Protein AF-A0A7S1WU33-F1 (afdb_monomer_lite)

Secondary structure (DSSP, 8-state):
---PPP--PPPPHHHHHHHH-SSSS---HHHHHHHHHHHHHHHHHHHHHHHHHHHHHHHHHHHHHHHHHHHHH----GGGTTS-THHHHHHHHHHH-HHHHHHHHHHHHHHHHHHHHHHHHHHHHHHHHHHHSTTTTTS--SSPPS-S-----PPPPHHHHHHHHHHHHHHHHHHHHHHHHHHHTS--SGGGHHHHHHHHHHHHHHHHHHHHHHHHHHHHHHHIIIIIHHHHHHHHHHHHT----HHHHHHHHHHHHHHHHHHHHHHHHHHHHHHHHHHHHHHHHHHS---

Organism: Alexandrium catenella (NCBI:txid2925)

Foldseek 3Di:
DADQDFLPDADDLVLLDVQQDDDDDPRALQSSLLSVCVVRLLVSRLVRLLVVLVVLLVVQLVCLVVVLVVLLVCPPDPVNVVDDPVSNVVSVVLVVDVLNVVLLSVLLSVLSVVLSVVLSVVLSVVSVVCSVCLLVVLQADLDDPPPDDDDDDDPDDPVNVVVSVVVRVVVRCVVSVVLVVLSVVQDPDSVCSVVNSVSSSVSSRVSSVVSSVVSVVVSVVCSCVRCPVSSVVVSVVSVVPGDGDPVVVVVVVVVVVVVVVVVVVVVVVVVVVVVVVVVVVVVCVVVVPDD

Radius of gyration: 35.46 Å; chains: 1; bounding box: 79×58×120 Å

Sequence (291 aa):
FTRFAGLGHKFSPVDVIQARGSGLNDPSWPNTIKTLMLQSAPQRMREKTKYVGERLKWFFTEQKEATVEFMLGIKGSPEEHMFSRLISKQALVIRRNETMRACIFKAFDAACETHRAAFMQMWCDFMDSMFQSPLGLLKSCSTPSIGGTYEEEIAPTFESTKARIENERRCRNTLHHQLNQQIKEIPDDDVSANHSVKMVQAIIEQTFGVIRCVVADQMQLYSESFFLLPMLRRLEGAMASMELEEDDKRRYRTRKSVLVEEESKSAGLLEDLDHCIGVVERFKVTCGGGQ

Structure (mmCIF, N/CA/C/O backbone):
data_AF-A0A7S1WU33-F1
#
_entry.id   AF-A0A7S1WU33-F1
#
loop_
_atom_site.group_PDB
_atom_site.id
_atom_site.type_symbol
_atom_site.label_atom_id
_atom_site.label_alt_id
_atom_site.label_comp_id
_atom_site.label_asym_id
_atom_site.label_entity_id
_atom_site.label_seq_id
_atom_site.pdbx_PDB_ins_code
_atom_site.Cartn_x
_atom_site.Cartn_y
_atom_site.Cartn_z
_atom_site.occupancy
_atom_site.B_iso_or_equiv
_atom_site.auth_seq_id
_atom_site.auth_comp_id
_atom_site.auth_asym_id
_atom_site.auth_atom_id
_atom_site.pdbx_PDB_model_num
ATOM 1 N N . PHE A 1 1 ? 12.524 7.492 1.500 1.00 46.50 1 PHE A N 1
ATOM 2 C CA . PHE A 1 1 ? 12.252 6.068 1.798 1.00 46.50 1 PHE A CA 1
ATOM 3 C C . PHE A 1 1 ? 12.373 5.131 0.584 1.00 46.50 1 PHE A C 1
ATOM 5 O O . PHE A 1 1 ? 12.460 3.928 0.785 1.00 46.50 1 PHE A O 1
ATOM 12 N N . THR A 1 2 ? 12.486 5.625 -0.658 1.00 53.59 2 THR A N 1
ATOM 13 C CA . THR A 1 2 ? 12.522 4.772 -1.867 1.00 53.59 2 THR A CA 1
ATOM 14 C C . THR A 1 2 ? 13.569 5.239 -2.881 1.00 53.59 2 THR A C 1
ATOM 16 O O . THR A 1 2 ? 13.257 5.765 -3.942 1.00 53.59 2 THR A O 1
ATOM 19 N N . ARG A 1 3 ? 14.859 5.027 -2.590 1.00 62.31 3 ARG A N 1
ATOM 20 C CA . ARG A 1 3 ? 15.882 5.097 -3.647 1.00 62.31 3 ARG A CA 1
ATOM 21 C C . ARG A 1 3 ? 15.944 3.738 -4.337 1.00 62.31 3 ARG A C 1
ATOM 23 O O . ARG A 1 3 ? 16.457 2.763 -3.781 1.00 62.31 3 ARG A O 1
ATOM 30 N N . PHE A 1 4 ? 15.372 3.631 -5.531 1.00 70.44 4 PHE A N 1
ATOM 31 C CA . PHE A 1 4 ? 15.581 2.461 -6.383 1.00 70.44 4 PHE A CA 1
ATOM 32 C C . PHE A 1 4 ? 17.037 2.459 -6.862 1.00 70.44 4 PHE A C 1
ATOM 34 O O . PHE A 1 4 ? 17.563 3.500 -7.251 1.00 70.44 4 PHE A O 1
ATOM 41 N N . ALA A 1 5 ? 17.698 1.301 -6.774 1.00 75.00 5 ALA A N 1
ATOM 42 C CA . ALA A 1 5 ? 19.016 1.138 -7.381 1.00 75.00 5 ALA A CA 1
ATOM 43 C C . ALA A 1 5 ? 18.864 1.150 -8.912 1.00 75.00 5 ALA A C 1
ATOM 45 O O . ALA A 1 5 ? 17.742 1.040 -9.407 1.00 75.00 5 ALA A O 1
ATOM 46 N N . GLY A 1 6 ? 19.968 1.272 -9.653 1.00 74.19 6 GLY A N 1
ATOM 47 C CA . GLY A 1 6 ? 19.949 1.031 -11.098 1.00 74.19 6 GLY A CA 1
ATOM 48 C C . GLY A 1 6 ? 19.469 -0.389 -11.426 1.00 74.19 6 GLY A C 1
ATOM 49 O O . GLY A 1 6 ? 19.433 -1.252 -10.547 1.00 74.19 6 GLY A O 1
ATOM 50 N N . LEU A 1 7 ? 19.108 -0.631 -12.689 1.00 81.44 7 LEU A N 1
ATOM 51 C CA . LEU A 1 7 ? 18.587 -1.929 -13.135 1.00 81.44 7 LEU A CA 1
ATOM 52 C C . LEU A 1 7 ? 19.552 -3.076 -12.784 1.00 81.44 7 LEU A C 1
ATOM 54 O O . LEU A 1 7 ? 19.120 -4.154 -12.373 1.00 81.44 7 LEU A O 1
ATOM 58 N N . GLY A 1 8 ? 20.863 -2.824 -12.910 1.00 77.00 8 GLY A N 1
ATOM 59 C CA . GLY A 1 8 ? 21.948 -3.716 -12.478 1.00 77.00 8 GLY A CA 1
ATOM 60 C C . GLY A 1 8 ? 22.061 -5.024 -13.268 1.00 77.00 8 GLY A C 1
ATOM 61 O O . GLY A 1 8 ? 23.006 -5.781 -13.063 1.00 77.00 8 GLY A O 1
ATOM 62 N N . HIS A 1 9 ? 21.112 -5.291 -14.162 1.00 84.75 9 HIS A N 1
ATOM 63 C CA . HIS A 1 9 ? 21.128 -6.392 -15.108 1.00 84.75 9 HIS A CA 1
ATOM 64 C C . HIS A 1 9 ? 21.850 -5.949 -16.382 1.00 84.75 9 HIS A C 1
ATOM 66 O O . HIS A 1 9 ? 21.563 -4.872 -16.905 1.00 84.75 9 HIS A O 1
ATOM 72 N N . LYS A 1 10 ? 22.801 -6.763 -16.845 1.00 87.69 10 LYS A N 1
ATOM 73 C CA . LYS A 1 10 ? 23.538 -6.538 -18.090 1.00 87.69 10 LYS A CA 1
ATOM 74 C C . LYS A 1 10 ? 22.989 -7.483 -19.146 1.00 87.69 10 LYS A C 1
ATOM 76 O O . LYS A 1 10 ? 23.085 -8.693 -18.955 1.00 87.69 10 LYS A O 1
ATOM 81 N N . PHE A 1 11 ? 22.452 -6.933 -20.228 1.00 89.38 11 PHE A N 1
ATOM 82 C CA . PHE A 1 11 ? 21.982 -7.735 -21.354 1.00 89.38 11 PHE A CA 1
ATOM 83 C C . PHE A 1 11 ? 23.161 -8.278 -22.166 1.00 89.38 11 PHE A C 1
ATOM 85 O O . PHE A 1 11 ? 24.178 -7.605 -22.352 1.00 89.38 11 PHE A O 1
ATOM 92 N N . SER A 1 12 ? 23.020 -9.507 -22.647 1.00 90.50 12 SER A N 1
ATOM 93 C CA . SER A 1 12 ? 23.940 -10.144 -23.584 1.00 90.50 12 SER A CA 1
ATOM 94 C C . SER A 1 12 ? 23.510 -9.896 -25.040 1.00 90.50 12 SER A C 1
ATOM 96 O O . SER A 1 12 ? 22.355 -9.542 -25.296 1.00 90.50 12 SER A O 1
ATOM 98 N N . PRO A 1 13 ? 24.400 -10.119 -26.026 1.00 87.56 13 PRO A N 1
ATOM 99 C CA . PRO A 1 13 ? 24.023 -10.090 -27.441 1.00 87.56 13 PRO A CA 1
ATOM 100 C C . PRO A 1 13 ? 22.855 -11.017 -27.781 1.00 87.56 13 PRO A C 1
ATOM 102 O O . PRO A 1 13 ? 21.997 -10.649 -28.578 1.00 87.56 13 PRO A O 1
ATOM 105 N N . VAL A 1 14 ? 22.785 -12.183 -27.134 1.00 87.25 14 VAL A N 1
ATOM 106 C CA . VAL A 1 14 ? 21.707 -13.157 -27.344 1.00 87.25 14 VAL A CA 1
ATOM 107 C C . VAL A 1 14 ? 20.362 -12.578 -26.910 1.00 87.25 14 VAL A C 1
ATOM 109 O O . VAL A 1 14 ? 19.400 -12.681 -27.664 1.00 87.25 14 VAL A O 1
ATOM 112 N N . ASP A 1 15 ? 20.308 -11.902 -25.758 1.00 87.50 15 ASP A N 1
ATOM 113 C CA . ASP A 1 15 ? 19.072 -11.293 -25.246 1.00 87.50 15 ASP A CA 1
ATOM 114 C C . ASP A 1 15 ? 18.536 -10.231 -26.214 1.00 87.50 15 ASP A C 1
ATOM 116 O O . ASP A 1 15 ? 17.342 -10.190 -26.507 1.00 87.50 15 ASP A O 1
ATOM 120 N N . VAL A 1 16 ? 19.428 -9.391 -26.752 1.00 86.69 16 VAL A N 1
ATOM 121 C CA . VAL A 1 16 ? 19.067 -8.319 -27.692 1.00 86.69 16 VAL A CA 1
ATOM 122 C C . VAL A 1 16 ? 18.587 -8.883 -29.027 1.00 86.69 16 VAL A C 1
ATOM 124 O O . VAL A 1 16 ? 17.559 -8.436 -29.532 1.00 86.69 16 VAL A O 1
ATOM 127 N N . ILE A 1 17 ? 19.280 -9.883 -29.578 1.00 84.19 17 ILE A N 1
ATOM 128 C CA . ILE A 1 17 ? 18.885 -10.548 -30.830 1.00 84.19 17 ILE A CA 1
ATOM 129 C C . ILE A 1 17 ? 17.531 -11.248 -30.654 1.00 84.19 17 ILE A C 1
ATOM 131 O O . ILE A 1 17 ? 16.638 -11.107 -31.489 1.00 84.19 17 ILE A O 1
ATOM 135 N N . GLN A 1 18 ? 17.339 -11.953 -29.538 1.00 84.88 18 GLN A N 1
ATOM 136 C CA . GLN A 1 18 ? 16.096 -12.663 -29.250 1.00 84.88 18 GLN A CA 1
ATOM 137 C C . GLN A 1 18 ? 14.920 -11.699 -29.034 1.00 84.88 18 GLN A C 1
ATOM 139 O O . GLN A 1 18 ? 13.823 -11.957 -29.529 1.00 84.88 18 GLN A O 1
ATOM 144 N N . ALA A 1 19 ? 15.142 -10.572 -28.349 1.00 86.25 19 ALA A N 1
ATOM 145 C CA . ALA A 1 19 ? 14.128 -9.537 -28.141 1.00 86.25 19 ALA A CA 1
ATOM 146 C C . ALA A 1 19 ? 13.797 -8.740 -29.413 1.00 86.25 19 ALA A C 1
ATOM 148 O O . ALA A 1 19 ? 12.675 -8.251 -29.544 1.00 86.25 19 ALA A O 1
ATOM 149 N N . ARG A 1 20 ? 14.750 -8.613 -30.347 1.00 82.94 20 ARG A N 1
ATOM 150 C CA . ARG A 1 20 ? 14.540 -7.997 -31.668 1.00 82.94 20 ARG A CA 1
ATOM 151 C C . ARG A 1 20 ? 13.671 -8.880 -32.572 1.00 82.94 20 ARG A C 1
ATOM 153 O O . ARG A 1 20 ? 12.922 -8.351 -33.387 1.00 82.94 20 ARG A O 1
ATOM 160 N N . GLY A 1 21 ? 13.715 -10.198 -32.360 1.00 71.88 21 GLY A N 1
ATOM 161 C CA . GLY A 1 21 ? 12.963 -11.189 -33.124 1.00 71.88 21 GLY A CA 1
ATOM 162 C C . GLY A 1 21 ? 13.563 -11.446 -34.510 1.00 71.88 21 GLY A C 1
ATOM 163 O O . GLY A 1 21 ? 14.233 -10.598 -35.088 1.00 71.88 21 GLY A O 1
ATOM 164 N N . SER A 1 22 ? 13.323 -12.641 -35.052 1.00 57.47 22 SER A N 1
ATOM 165 C CA . SER A 1 22 ? 13.833 -13.100 -36.355 1.00 57.47 22 SER A CA 1
ATOM 166 C C . SER A 1 22 ? 12.741 -13.227 -37.436 1.00 57.47 22 SER A C 1
ATOM 168 O O . SER A 1 22 ? 12.905 -13.981 -38.391 1.00 57.47 22 SER A O 1
ATOM 170 N N . GLY A 1 23 ? 11.607 -12.521 -37.301 1.00 50.06 23 GLY A N 1
ATOM 171 C CA . GLY A 1 23 ? 10.423 -12.688 -38.164 1.00 50.06 23 GLY A CA 1
ATOM 172 C C . GLY A 1 23 ? 9.853 -11.397 -38.773 1.00 50.06 23 GLY A C 1
ATOM 173 O O . GLY A 1 23 ? 10.070 -10.321 -38.239 1.00 50.06 23 GLY A O 1
ATOM 174 N N . LEU A 1 24 ? 9.085 -11.581 -39.861 1.00 43.91 24 LEU A N 1
ATOM 175 C CA . LEU A 1 24 ? 8.409 -10.687 -40.842 1.00 43.91 24 LEU A CA 1
ATOM 176 C C . LEU A 1 24 ? 7.928 -9.257 -40.475 1.00 43.91 24 LEU A C 1
ATOM 178 O O . LEU A 1 24 ? 7.475 -8.558 -41.378 1.00 43.91 24 LEU A O 1
ATOM 182 N N . ASN A 1 25 ? 8.000 -8.803 -39.224 1.00 53.00 25 ASN A N 1
ATOM 183 C CA . ASN A 1 25 ? 7.729 -7.408 -38.865 1.00 53.00 25 ASN A CA 1
ATOM 184 C C . ASN A 1 25 ? 9.056 -6.656 -38.730 1.00 53.00 25 ASN A C 1
ATOM 186 O O . ASN A 1 25 ? 9.982 -7.180 -38.119 1.00 53.00 25 ASN A O 1
ATOM 190 N N . ASP A 1 26 ? 9.132 -5.435 -39.270 1.00 57.03 26 ASP A N 1
ATOM 191 C CA . ASP A 1 26 ? 10.349 -4.615 -39.233 1.00 57.03 26 ASP A CA 1
ATOM 192 C C . ASP A 1 26 ? 10.957 -4.580 -37.815 1.00 57.03 26 ASP A C 1
ATOM 194 O O . ASP A 1 26 ? 10.276 -4.164 -36.863 1.00 57.03 26 ASP A O 1
ATOM 198 N N . PRO A 1 27 ? 12.216 -5.022 -37.640 1.00 67.88 27 PRO A N 1
ATOM 199 C CA . PRO A 1 27 ? 12.862 -5.043 -36.339 1.00 67.88 27 PRO A CA 1
ATOM 200 C C . PRO A 1 27 ? 13.040 -3.608 -35.837 1.00 67.88 27 PRO A C 1
ATOM 202 O O . PRO A 1 27 ? 13.873 -2.847 -36.317 1.00 67.88 27 PRO A O 1
ATOM 205 N N . SER A 1 28 ? 12.232 -3.229 -34.849 1.00 85.25 28 SER A N 1
ATOM 206 C CA . SER A 1 28 ? 12.193 -1.870 -34.313 1.00 85.25 28 SER A CA 1
ATOM 207 C C . SER A 1 28 ? 12.927 -1.806 -32.977 1.00 85.25 28 SER A C 1
ATOM 209 O O . SER A 1 28 ? 12.466 -2.375 -31.985 1.00 85.25 28 SER A O 1
ATOM 211 N N . TRP A 1 29 ? 14.036 -1.062 -32.916 1.00 88.50 29 TRP A N 1
ATOM 212 C CA . TRP A 1 29 ? 14.770 -0.800 -31.670 1.00 88.50 29 TRP A CA 1
ATOM 213 C C . TRP A 1 29 ? 13.885 -0.347 -30.493 1.00 88.50 29 TRP A C 1
ATOM 215 O O . TRP A 1 29 ? 14.061 -0.882 -29.397 1.00 88.50 29 TRP A O 1
ATOM 225 N N . PRO A 1 30 ? 12.891 0.551 -30.675 1.00 88.31 30 PRO A N 1
ATOM 226 C CA . PRO A 1 30 ? 11.902 0.863 -29.642 1.00 88.31 30 PRO A CA 1
ATOM 227 C C . PRO A 1 30 ? 11.200 -0.361 -29.031 1.00 88.31 30 PRO A C 1
ATOM 229 O O . PRO A 1 30 ? 11.035 -0.430 -27.810 1.00 88.31 30 PRO A O 1
ATOM 232 N N . ASN A 1 31 ? 10.808 -1.339 -29.854 1.00 86.94 31 ASN A N 1
ATOM 233 C CA . ASN A 1 31 ? 10.142 -2.558 -29.391 1.00 86.94 31 ASN A CA 1
ATOM 234 C C . ASN A 1 31 ? 11.118 -3.495 -28.672 1.00 86.94 31 ASN A C 1
ATOM 236 O O . ASN A 1 31 ? 10.762 -4.059 -27.635 1.00 86.94 31 ASN A O 1
ATOM 240 N N . THR A 1 32 ? 12.354 -3.610 -29.165 1.00 89.31 32 THR A N 1
ATOM 241 C CA . THR A 1 32 ? 13.429 -4.367 -28.504 1.00 89.31 32 THR A CA 1
ATOM 242 C C . THR A 1 32 ? 13.703 -3.809 -27.106 1.00 89.31 32 THR A C 1
ATOM 244 O O . THR A 1 32 ? 13.677 -4.548 -26.123 1.00 89.31 32 THR A O 1
ATOM 247 N N . ILE A 1 33 ? 13.875 -2.487 -26.993 1.00 89.81 33 ILE A N 1
ATOM 248 C CA . ILE A 1 33 ? 14.096 -1.782 -25.721 1.00 89.81 33 ILE A CA 1
ATOM 249 C C . ILE A 1 33 ? 12.922 -2.015 -24.765 1.00 89.81 33 ILE A C 1
ATOM 251 O O . ILE A 1 33 ? 13.138 -2.397 -23.616 1.00 89.81 33 ILE A O 1
ATOM 255 N N . LYS A 1 34 ? 11.676 -1.845 -25.233 1.00 89.06 34 LYS A N 1
ATOM 256 C CA . LYS A 1 34 ? 10.475 -2.111 -24.424 1.00 89.06 34 LYS A CA 1
ATOM 257 C C . LYS A 1 34 ? 10.455 -3.552 -23.902 1.00 89.06 34 LYS A C 1
ATOM 259 O O . LYS A 1 34 ? 10.189 -3.767 -22.720 1.00 89.06 34 LYS A O 1
ATOM 264 N N . THR A 1 35 ? 10.741 -4.524 -24.764 1.00 89.88 35 THR A N 1
ATOM 265 C CA . THR A 1 35 ? 10.719 -5.955 -24.423 1.00 89.88 35 THR A CA 1
ATOM 266 C C . THR A 1 35 ? 11.756 -6.286 -23.353 1.00 89.88 35 THR A C 1
ATOM 268 O O . THR A 1 35 ? 11.412 -6.873 -22.328 1.00 89.88 35 THR A O 1
ATOM 271 N N . LEU A 1 36 ? 13.000 -5.836 -23.533 1.00 89.94 36 LEU A N 1
ATOM 272 C CA . LEU A 1 36 ? 14.086 -6.048 -22.569 1.00 89.94 36 LEU A CA 1
ATOM 273 C C . LEU A 1 36 ? 13.824 -5.351 -21.225 1.00 89.94 36 LEU A C 1
ATOM 275 O O . LEU A 1 36 ? 14.109 -5.907 -20.160 1.00 89.94 36 LEU A O 1
ATOM 279 N N . MET A 1 37 ? 13.226 -4.154 -21.245 1.00 89.06 37 MET A N 1
ATOM 280 C CA . MET A 1 37 ? 12.801 -3.474 -20.019 1.00 89.06 37 MET A CA 1
ATOM 281 C C . MET A 1 37 ? 11.741 -4.276 -19.263 1.00 89.06 37 MET A C 1
ATOM 283 O O . MET A 1 37 ? 11.880 -4.470 -18.056 1.00 89.06 37 MET A O 1
ATOM 287 N N . LEU A 1 38 ? 10.704 -4.765 -19.950 1.00 88.75 38 LEU A N 1
ATOM 288 C CA . LEU A 1 38 ? 9.606 -5.510 -19.325 1.00 88.75 38 LEU A CA 1
ATOM 289 C C . LEU A 1 38 ? 10.065 -6.808 -18.647 1.00 88.75 38 LEU A C 1
ATOM 291 O O . LEU A 1 38 ? 9.468 -7.208 -17.651 1.00 88.75 38 LEU A O 1
ATOM 295 N N . GLN A 1 39 ? 11.135 -7.435 -19.139 1.00 87.44 39 GLN A N 1
ATOM 296 C CA . GLN A 1 39 ? 11.665 -8.678 -18.570 1.00 87.44 39 GLN A CA 1
ATOM 297 C C . GLN A 1 39 ? 12.263 -8.508 -17.167 1.00 87.44 39 GLN A C 1
ATOM 299 O O . GLN A 1 39 ? 12.191 -9.431 -16.361 1.00 87.44 39 GLN A O 1
ATOM 304 N N . SER A 1 40 ? 12.867 -7.355 -16.859 1.00 82.81 40 SER A N 1
ATOM 305 C CA . SER A 1 40 ? 13.709 -7.207 -15.658 1.00 82.81 40 SER A CA 1
ATOM 306 C C . SER A 1 40 ? 13.373 -5.994 -14.787 1.00 82.81 40 SER A C 1
ATOM 308 O O . SER A 1 40 ? 13.513 -6.048 -13.561 1.00 82.81 40 SER A O 1
ATOM 310 N N . ALA A 1 41 ? 12.899 -4.898 -15.380 1.00 85.75 41 ALA A N 1
ATOM 311 C CA . ALA A 1 41 ? 12.708 -3.636 -14.674 1.00 85.75 41 ALA A CA 1
ATOM 312 C C . ALA A 1 41 ? 11.527 -3.629 -13.681 1.00 85.75 41 ALA A C 1
ATOM 314 O O . ALA A 1 41 ? 11.735 -3.185 -12.544 1.00 85.75 41 ALA A O 1
ATOM 315 N N . PRO A 1 42 ? 10.325 -4.152 -14.014 1.00 87.00 42 PRO A N 1
ATOM 316 C CA . PRO A 1 42 ? 9.197 -4.150 -13.081 1.00 87.00 42 PRO A CA 1
ATOM 317 C C . PRO A 1 42 ? 9.492 -4.944 -11.806 1.00 87.00 42 PRO A C 1
ATOM 319 O O . PRO A 1 42 ? 9.212 -4.480 -10.700 1.00 87.00 42 PRO A O 1
ATOM 322 N N . GLN A 1 43 ? 10.111 -6.123 -11.936 1.00 85.00 43 GLN A N 1
ATOM 323 C CA . GLN A 1 43 ? 10.400 -7.001 -10.800 1.00 85.00 43 GLN A CA 1
ATOM 324 C C . GLN A 1 43 ? 11.298 -6.318 -9.760 1.00 85.00 43 GLN A C 1
ATOM 326 O O . GLN A 1 43 ? 10.993 -6.342 -8.566 1.00 85.00 43 GLN A O 1
ATOM 331 N N . ARG A 1 44 ? 12.352 -5.628 -10.215 1.00 83.94 44 ARG A N 1
ATOM 332 C CA . ARG A 1 44 ? 13.273 -4.879 -9.343 1.00 83.94 44 ARG A CA 1
ATOM 333 C C . ARG A 1 44 ? 12.574 -3.814 -8.505 1.00 83.94 44 ARG A C 1
ATOM 335 O O . ARG A 1 44 ? 12.994 -3.531 -7.383 1.00 83.94 44 ARG A O 1
ATOM 342 N N . MET A 1 45 ? 11.530 -3.198 -9.049 1.00 84.31 45 MET A N 1
ATOM 343 C CA . MET A 1 45 ? 10.779 -2.162 -8.348 1.00 84.31 45 MET A CA 1
ATOM 344 C C . MET A 1 45 ? 9.719 -2.762 -7.421 1.00 84.31 45 MET A C 1
ATOM 346 O O . MET A 1 45 ? 9.603 -2.315 -6.279 1.00 84.31 45 MET A O 1
ATOM 350 N N . ARG A 1 46 ? 9.032 -3.828 -7.857 1.00 86.31 46 ARG A N 1
ATOM 351 C CA . ARG A 1 46 ? 8.022 -4.559 -7.071 1.00 86.31 46 ARG A CA 1
ATOM 352 C C . ARG A 1 46 ? 8.550 -5.035 -5.720 1.00 86.31 46 ARG A C 1
ATOM 354 O O . ARG A 1 46 ? 7.863 -4.875 -4.713 1.00 86.31 46 ARG A O 1
ATOM 361 N N . GLU A 1 47 ? 9.770 -5.568 -5.668 1.00 82.81 47 GLU A N 1
ATOM 362 C CA . GLU A 1 47 ? 10.384 -6.030 -4.412 1.00 82.81 47 GLU A CA 1
ATOM 363 C C . GLU A 1 47 ? 10.543 -4.895 -3.390 1.00 82.81 47 GLU A C 1
ATOM 365 O O . GLU A 1 47 ? 10.213 -5.056 -2.213 1.00 82.81 47 GLU A O 1
ATOM 370 N N . LYS A 1 48 ? 10.980 -3.712 -3.840 1.00 80.06 48 LYS A N 1
ATOM 371 C CA . LYS A 1 48 ? 11.106 -2.539 -2.964 1.00 80.06 48 LYS A CA 1
ATOM 372 C C . LYS A 1 48 ? 9.746 -1.992 -2.542 1.00 80.06 48 LYS A C 1
ATOM 374 O O . LYS A 1 48 ? 9.594 -1.598 -1.389 1.00 80.06 48 LYS A O 1
ATOM 379 N N . THR A 1 49 ? 8.754 -1.999 -3.429 1.00 79.56 49 THR A N 1
ATOM 380 C CA . THR A 1 49 ? 7.379 -1.630 -3.065 1.00 79.56 49 THR A CA 1
ATOM 381 C C . THR A 1 49 ? 6.820 -2.564 -2.005 1.00 79.56 49 THR A C 1
ATOM 383 O O . THR A 1 49 ? 6.214 -2.090 -1.048 1.00 79.56 49 THR A O 1
ATOM 386 N N . LYS A 1 50 ? 7.054 -3.878 -2.123 1.00 86.56 50 LYS A N 1
ATOM 387 C CA . LYS A 1 50 ? 6.590 -4.851 -1.129 1.00 86.56 50 LYS A CA 1
ATOM 388 C C . LYS A 1 50 ? 7.077 -4.473 0.265 1.00 86.56 50 LYS A C 1
ATOM 390 O O . LYS A 1 50 ? 6.282 -4.435 1.195 1.00 86.56 50 LYS A O 1
ATOM 395 N N . TYR A 1 51 ? 8.350 -4.101 0.387 1.00 85.75 51 TYR A N 1
ATOM 396 C CA . TYR A 1 51 ? 8.899 -3.599 1.644 1.00 85.75 51 TYR A CA 1
ATOM 397 C C . TYR A 1 51 ? 8.176 -2.341 2.154 1.00 85.75 51 TYR A C 1
ATOM 399 O O . TYR A 1 51 ? 7.873 -2.261 3.341 1.00 85.75 51 TYR A O 1
ATOM 407 N N . VAL A 1 52 ? 7.857 -1.376 1.284 1.00 82.94 52 VAL A N 1
ATOM 408 C CA . VAL A 1 52 ? 7.087 -0.177 1.669 1.00 82.94 52 VAL A CA 1
ATOM 409 C C . VAL A 1 52 ? 5.697 -0.553 2.184 1.00 82.94 52 VAL A C 1
ATOM 411 O O . VAL A 1 52 ? 5.310 -0.092 3.254 1.00 82.94 52 VAL A O 1
ATOM 414 N N . GLY A 1 53 ? 4.977 -1.427 1.475 1.00 86.50 53 GLY A N 1
ATOM 415 C CA . GLY A 1 53 ? 3.664 -1.914 1.902 1.00 86.50 53 GLY A CA 1
ATOM 416 C C . GLY A 1 53 ? 3.714 -2.608 3.267 1.00 86.50 53 GLY A C 1
ATOM 417 O O . GLY A 1 53 ? 2.916 -2.286 4.146 1.00 86.50 53 GLY A O 1
ATOM 418 N N . GLU A 1 54 ? 4.685 -3.502 3.482 1.00 89.88 54 GLU A N 1
ATOM 419 C CA . GLU A 1 54 ? 4.883 -4.156 4.785 1.00 89.88 54 GLU A CA 1
ATOM 420 C C . GLU A 1 54 ? 5.228 -3.152 5.891 1.00 89.88 54 GLU A C 1
ATOM 422 O O . GLU A 1 54 ? 4.715 -3.262 7.002 1.00 89.88 54 GLU A O 1
ATOM 427 N N . ARG A 1 55 ? 6.060 -2.142 5.606 1.00 87.50 55 ARG A N 1
ATOM 428 C CA . ARG A 1 55 ? 6.424 -1.112 6.591 1.00 87.50 55 ARG A CA 1
ATOM 429 C C . ARG A 1 55 ? 5.248 -0.222 6.966 1.00 87.50 55 ARG A C 1
ATOM 431 O O . ARG A 1 55 ? 5.136 0.127 8.136 1.00 87.50 55 ARG A O 1
ATOM 438 N N . LEU A 1 56 ? 4.385 0.123 6.011 1.00 84.88 56 LEU A N 1
ATOM 439 C CA . LEU A 1 56 ? 3.169 0.891 6.278 1.00 84.88 56 LEU A CA 1
ATOM 440 C C . LEU A 1 56 ? 2.196 0.084 7.136 1.00 84.88 56 LEU A C 1
ATOM 442 O O . LEU A 1 56 ? 1.750 0.584 8.164 1.00 84.88 56 LEU A O 1
ATOM 446 N N . LYS A 1 57 ? 1.941 -1.183 6.782 1.00 89.31 57 LYS A N 1
ATOM 447 C CA . LYS A 1 57 ? 1.155 -2.095 7.626 1.00 89.31 57 LYS A CA 1
ATOM 448 C C . LYS A 1 57 ? 1.727 -2.151 9.040 1.00 89.31 57 LYS A C 1
ATOM 450 O O . LYS A 1 57 ? 0.999 -1.881 9.987 1.00 89.31 57 LYS A O 1
ATOM 455 N N . TRP A 1 58 ? 3.018 -2.467 9.162 1.00 90.69 58 TRP A N 1
ATOM 456 C CA . TRP A 1 58 ? 3.693 -2.579 10.452 1.00 90.69 58 TRP A CA 1
ATOM 457 C C . TRP A 1 58 ? 3.546 -1.297 11.274 1.00 90.69 58 TRP A C 1
ATOM 459 O O . TRP A 1 58 ? 3.159 -1.356 12.435 1.00 90.69 58 TRP A O 1
ATOM 469 N N . PHE A 1 59 ? 3.774 -0.133 10.657 1.00 87.81 59 PHE A N 1
ATOM 470 C CA . PHE A 1 59 ? 3.618 1.156 11.324 1.00 87.81 59 PHE A CA 1
ATOM 471 C C . PHE A 1 59 ? 2.229 1.295 11.952 1.00 87.81 59 PHE A C 1
ATOM 473 O O . PHE A 1 59 ? 2.144 1.547 13.148 1.00 87.81 59 PHE A O 1
ATOM 480 N N . PHE A 1 60 ? 1.153 1.077 11.190 1.00 85.81 60 PHE A N 1
ATOM 481 C CA . PHE A 1 60 ? -0.207 1.203 11.719 1.00 85.81 60 PHE A CA 1
ATOM 482 C C . PHE A 1 60 ? -0.520 0.158 12.792 1.00 85.81 60 PHE A C 1
ATOM 484 O O . PHE A 1 60 ? -1.148 0.499 13.793 1.00 85.81 60 PHE A O 1
ATOM 491 N N . THR A 1 61 ? -0.063 -1.086 12.631 1.00 88.38 61 THR A N 1
ATOM 492 C CA . THR A 1 61 ? -0.300 -2.131 13.635 1.00 88.38 61 THR A CA 1
ATOM 493 C C . THR A 1 61 ? 0.404 -1.836 14.963 1.00 88.38 61 THR A C 1
ATOM 495 O O . THR A 1 61 ? -0.157 -2.117 16.018 1.00 88.38 61 THR A O 1
ATOM 498 N N . GLU A 1 62 ? 1.577 -1.202 14.950 1.00 91.06 62 GLU A N 1
ATOM 499 C CA . GLU A 1 62 ? 2.275 -0.808 16.184 1.00 91.06 62 GLU A CA 1
ATOM 500 C C . GLU A 1 62 ? 1.611 0.382 16.898 1.00 91.06 62 GLU A C 1
ATOM 502 O O . GLU A 1 62 ? 1.746 0.533 18.111 1.00 91.06 62 GLU A O 1
ATOM 507 N N . GLN A 1 63 ? 0.847 1.223 16.189 1.00 88.12 63 GLN A N 1
ATOM 508 C CA . GLN A 1 63 ? 0.208 2.396 16.804 1.00 88.12 63 GLN A CA 1
ATOM 509 C C . GLN A 1 63 ? -1.004 2.059 17.685 1.00 88.12 63 GLN A C 1
ATOM 511 O O . GLN A 1 63 ? -1.473 2.935 18.411 1.00 88.12 63 GLN A O 1
ATOM 516 N N . LYS A 1 64 ? -1.536 0.829 17.652 1.00 90.06 64 LYS A N 1
ATOM 517 C CA . LYS A 1 64 ? -2.775 0.461 18.368 1.00 90.06 64 LYS A CA 1
ATOM 518 C C . LYS A 1 64 ? -2.689 0.739 19.871 1.00 90.06 64 LYS A C 1
ATOM 520 O O . LYS A 1 64 ? -3.564 1.395 20.429 1.00 90.06 64 LYS A O 1
ATOM 525 N N . GLU A 1 65 ? -1.611 0.287 20.506 1.00 91.44 65 GLU A N 1
ATOM 526 C CA . GLU A 1 65 ? -1.387 0.466 21.947 1.00 91.44 65 GLU A CA 1
ATOM 527 C C . GLU A 1 65 ? -1.146 1.928 22.306 1.00 91.44 65 GLU A C 1
ATOM 529 O O . GLU A 1 65 ? -1.790 2.469 23.203 1.00 91.44 65 GLU A O 1
ATOM 534 N N . ALA A 1 66 ? -0.270 2.593 21.549 1.00 90.94 66 ALA A N 1
ATOM 535 C CA . ALA A 1 66 ? 0.010 4.012 21.729 1.00 90.94 66 ALA A CA 1
ATOM 536 C C . ALA A 1 66 ? -1.264 4.861 21.594 1.00 90.94 66 ALA A C 1
ATOM 538 O O . ALA A 1 66 ? -1.445 5.826 22.331 1.00 90.94 66 ALA A O 1
ATOM 539 N N . THR A 1 67 ? -2.178 4.469 20.702 1.00 89.38 67 THR A N 1
ATOM 540 C CA . THR A 1 67 ? -3.476 5.127 20.521 1.00 89.38 67 THR A CA 1
ATOM 541 C C . THR A 1 67 ? -4.368 4.946 21.744 1.00 89.38 67 THR A C 1
ATOM 543 O O . THR A 1 67 ? -4.957 5.918 22.208 1.00 89.38 67 THR A O 1
ATOM 546 N N . VAL A 1 68 ? -4.450 3.738 22.311 1.00 91.25 68 VAL A N 1
ATOM 547 C CA . VAL A 1 68 ? -5.231 3.493 23.537 1.00 91.25 68 VAL A CA 1
ATOM 548 C C . VAL A 1 68 ? -4.664 4.293 24.714 1.00 91.25 68 VAL A C 1
ATOM 550 O O . VAL A 1 68 ? -5.429 4.929 25.437 1.00 91.25 68 VAL A O 1
ATOM 553 N N . GLU A 1 69 ? -3.341 4.329 24.879 1.00 91.81 69 GLU A N 1
ATOM 554 C CA . GLU A 1 69 ? -2.680 5.135 25.916 1.00 91.81 69 GLU A CA 1
ATOM 555 C C . GLU A 1 69 ? -2.895 6.638 25.711 1.00 91.81 69 GLU A C 1
ATOM 557 O O . GLU A 1 69 ? -3.230 7.354 26.657 1.00 91.81 69 GLU A O 1
ATOM 562 N N . PHE A 1 70 ? -2.807 7.118 24.470 1.00 90.38 70 PHE A N 1
ATOM 563 C CA . PHE A 1 70 ? -3.164 8.491 24.126 1.00 90.38 70 PHE A CA 1
ATOM 564 C C . PHE A 1 70 ? -4.613 8.805 24.523 1.00 90.38 70 PHE A C 1
ATOM 566 O O . PHE A 1 70 ? -4.851 9.786 25.224 1.00 90.38 70 PHE A O 1
ATOM 573 N N . MET A 1 71 ? -5.574 7.950 24.153 1.00 90.38 71 MET A N 1
ATOM 574 C CA . MET A 1 71 ? -6.991 8.126 24.494 1.00 90.38 71 MET A CA 1
ATOM 575 C C . MET A 1 71 ? -7.226 8.169 26.012 1.00 90.38 71 MET A C 1
ATOM 577 O O . MET A 1 71 ? -8.074 8.929 26.482 1.00 90.38 71 MET A O 1
ATOM 581 N N . LEU A 1 72 ? -6.482 7.373 26.787 1.00 90.19 72 LEU A N 1
ATOM 582 C CA . LEU A 1 72 ? -6.513 7.385 28.255 1.00 90.19 72 LEU A CA 1
ATOM 583 C C . LEU A 1 72 ? -5.911 8.666 28.846 1.00 90.19 72 LEU A C 1
ATOM 585 O O . LEU A 1 72 ? -6.337 9.103 29.916 1.00 90.19 72 LEU A O 1
ATOM 589 N N . GLY A 1 73 ? -4.930 9.252 28.159 1.00 87.31 73 GLY A N 1
ATOM 590 C CA . GLY A 1 73 ? -4.236 10.473 28.554 1.00 87.31 73 GLY A CA 1
ATOM 591 C C . GLY A 1 73 ? -5.045 11.759 28.378 1.00 87.31 73 GLY A C 1
ATOM 592 O O . GLY A 1 73 ? -4.671 12.762 28.982 1.00 87.31 73 GLY A O 1
ATOM 593 N N . ILE A 1 74 ? -6.151 11.729 27.621 1.00 87.31 74 ILE A N 1
ATOM 594 C CA . ILE A 1 74 ? -7.010 12.896 27.364 1.00 87.31 74 ILE A CA 1
ATOM 595 C C . ILE A 1 74 ? -7.669 13.355 28.672 1.00 87.31 74 ILE A C 1
ATOM 597 O O . ILE A 1 74 ? -8.580 12.706 29.201 1.00 87.31 74 ILE A O 1
ATOM 601 N N . LYS A 1 75 ? -7.225 14.508 29.182 1.00 81.62 75 LYS A N 1
ATOM 602 C CA . LYS A 1 75 ? -7.687 15.122 30.442 1.00 81.62 75 LYS A CA 1
ATOM 603 C C . LYS A 1 75 ? -8.689 16.255 30.211 1.00 81.62 75 LYS A C 1
ATOM 605 O O . LYS A 1 75 ? -9.315 16.720 31.164 1.00 81.62 75 LYS A O 1
ATOM 610 N N . GLY A 1 76 ? -8.881 16.667 28.959 1.00 72.75 76 GLY A N 1
ATOM 611 C CA . GLY A 1 76 ? -9.736 17.781 28.568 1.00 72.75 76 GLY A CA 1
ATOM 612 C C . GLY A 1 76 ? -9.053 19.135 28.746 1.00 72.75 76 GLY A C 1
ATOM 613 O O . GLY A 1 76 ? -9.714 20.085 29.170 1.00 72.75 76 GLY A O 1
ATOM 614 N N . SER A 1 77 ? -7.746 19.211 28.475 1.00 78.19 77 SER A N 1
ATOM 615 C CA . SER A 1 77 ? -7.002 20.475 28.456 1.00 78.19 77 SER A CA 1
ATOM 616 C C . SER A 1 77 ? -7.465 21.384 27.296 1.00 78.19 77 SER A C 1
ATOM 618 O O . SER A 1 77 ? -8.106 20.905 26.356 1.00 78.19 77 SER A O 1
ATOM 620 N N . PRO A 1 78 ? -7.145 22.694 27.311 1.00 70.81 78 PRO A N 1
ATOM 621 C CA . PRO A 1 78 ? -7.458 23.597 26.198 1.00 70.81 78 PRO A CA 1
ATOM 622 C C . PRO A 1 78 ? -6.860 23.151 24.854 1.00 70.81 78 PRO A C 1
ATOM 624 O O . PRO A 1 78 ? -7.438 23.412 23.804 1.00 70.81 78 PRO A O 1
ATOM 627 N N . GLU A 1 79 ? -5.735 22.437 24.872 1.00 73.81 79 GLU A N 1
ATOM 628 C CA . GLU A 1 79 ? -5.075 21.885 23.678 1.00 73.81 79 GLU A CA 1
ATOM 629 C C . GLU A 1 79 ? -5.788 20.627 23.147 1.00 73.81 79 GLU A C 1
ATOM 631 O O . GLU A 1 79 ? -5.680 20.291 21.972 1.00 73.81 79 GLU A O 1
ATOM 636 N N . GLU A 1 80 ? -6.591 19.967 23.986 1.00 77.44 80 GLU A N 1
ATOM 637 C CA . GLU A 1 80 ? -7.324 18.731 23.684 1.00 77.44 80 GLU A CA 1
ATOM 638 C C . GLU A 1 80 ? -8.800 18.980 23.321 1.00 77.44 80 GLU A C 1
ATOM 640 O O . GLU A 1 80 ? -9.580 18.033 23.210 1.00 77.44 80 GLU A O 1
ATOM 645 N N . HIS A 1 81 ? -9.210 20.238 23.124 1.00 75.19 81 HIS A N 1
ATOM 646 C CA . HIS A 1 81 ? -10.612 20.624 22.900 1.00 75.19 81 HIS A CA 1
ATOM 647 C C . HIS A 1 81 ? -11.273 19.954 21.680 1.00 75.19 81 HIS A C 1
ATOM 649 O O . HIS A 1 81 ? -12.499 19.891 21.608 1.00 75.19 81 HIS A O 1
ATOM 655 N N . MET A 1 82 ? -10.480 19.436 20.737 1.00 78.56 82 MET A N 1
ATOM 656 C CA . MET A 1 82 ? -10.974 18.701 19.567 1.00 78.56 82 MET A CA 1
ATOM 657 C C . MET A 1 82 ? -11.399 17.257 19.874 1.00 78.56 82 MET A C 1
ATOM 659 O O . MET A 1 82 ? -12.014 16.607 19.029 1.00 78.56 82 MET A O 1
ATOM 6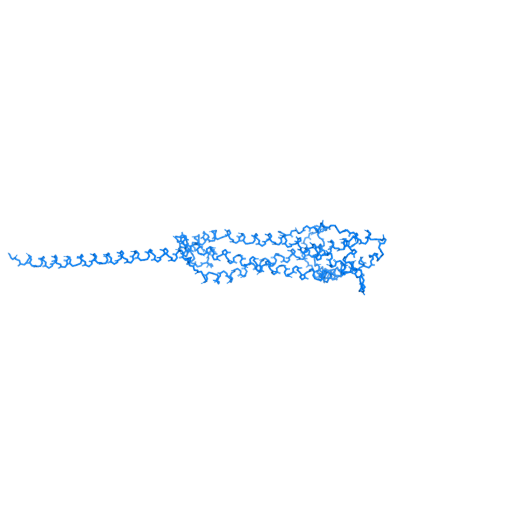63 N N . PHE A 1 83 ? -11.097 16.738 21.067 1.00 81.19 83 PHE A N 1
ATOM 664 C CA . PHE A 1 83 ? -11.390 15.360 21.444 1.00 81.19 83 PHE A CA 1
ATOM 665 C C . PHE A 1 83 ? -12.504 15.285 22.490 1.00 81.19 83 PHE A C 1
ATOM 667 O O . PHE A 1 83 ? -12.482 15.943 23.530 1.00 81.19 83 PHE A O 1
ATOM 674 N N . SER A 1 84 ? -13.501 14.435 22.232 1.00 83.81 84 SER A N 1
ATOM 675 C CA . SER A 1 84 ? -14.599 14.212 23.173 1.00 83.81 84 SER A CA 1
ATOM 676 C C . SER A 1 84 ? -14.103 13.557 24.462 1.00 83.81 84 SER A C 1
ATOM 678 O O . SER A 1 84 ? -13.393 12.553 24.432 1.00 83.81 84 SER A O 1
ATOM 680 N N . ARG A 1 85 ? -14.592 14.031 25.616 1.00 77.12 85 ARG A N 1
ATOM 681 C CA . ARG A 1 85 ? -14.358 13.397 26.930 1.00 77.12 85 ARG A CA 1
ATOM 682 C C . ARG A 1 85 ? -14.878 11.954 27.019 1.00 77.12 85 ARG A C 1
ATOM 684 O O . ARG A 1 85 ? -14.553 11.242 27.965 1.00 77.12 85 ARG A O 1
ATOM 691 N N . LEU A 1 86 ? -15.711 11.513 26.074 1.00 83.94 86 LEU A N 1
ATOM 692 C CA . LEU A 1 86 ? -16.163 10.121 25.991 1.00 83.94 86 LEU A CA 1
ATOM 693 C C . LEU A 1 86 ? -15.044 9.168 25.543 1.00 83.94 86 LEU A C 1
ATOM 695 O O . LEU A 1 86 ? -15.095 7.989 25.886 1.00 83.94 86 LEU A O 1
ATOM 699 N N . ILE A 1 87 ? -14.024 9.674 24.844 1.00 86.38 87 ILE A N 1
ATOM 700 C CA . ILE A 1 87 ? -12.914 8.879 24.304 1.00 86.38 87 ILE A CA 1
ATOM 701 C C . ILE A 1 87 ? -12.112 8.215 25.432 1.00 86.38 87 ILE A C 1
ATOM 703 O O . ILE A 1 87 ? -11.856 7.012 25.380 1.00 86.38 87 ILE A O 1
ATOM 707 N N . SER A 1 88 ? -11.799 8.948 26.503 1.00 86.94 88 SER A N 1
ATOM 708 C CA . SER A 1 88 ? -11.072 8.393 27.653 1.00 86.94 88 SER A CA 1
ATOM 709 C C . SER A 1 88 ? -11.894 7.354 28.423 1.00 86.94 88 SER A C 1
ATOM 711 O O . SER A 1 88 ? -11.359 6.339 28.876 1.00 86.94 88 SER A O 1
ATOM 713 N N . LYS A 1 89 ? -13.221 7.537 28.506 1.00 87.69 89 LYS A N 1
ATOM 714 C CA . LYS A 1 89 ? -14.132 6.523 29.065 1.00 87.69 89 LYS A CA 1
ATOM 715 C C . LYS A 1 89 ? -14.147 5.252 28.217 1.00 87.69 89 LYS A C 1
ATOM 717 O O . LYS A 1 89 ? -14.073 4.164 28.776 1.00 87.69 89 LYS A O 1
ATOM 722 N N . GLN A 1 90 ? -14.217 5.372 26.892 1.00 88.94 90 GLN A N 1
ATOM 723 C CA . GLN A 1 90 ? -14.173 4.222 25.983 1.00 88.94 90 GLN A CA 1
ATOM 724 C C . GLN A 1 90 ? -12.839 3.475 26.093 1.00 88.94 90 GLN A C 1
ATOM 726 O O . GLN A 1 90 ? -12.836 2.253 26.231 1.00 88.94 90 GLN A O 1
ATOM 731 N N . ALA A 1 91 ? -11.716 4.193 26.141 1.00 90.56 91 ALA A N 1
ATOM 732 C CA . ALA A 1 91 ? -10.398 3.588 26.309 1.00 90.56 91 ALA A CA 1
ATOM 733 C C . ALA A 1 91 ? -10.250 2.840 27.645 1.00 90.56 91 ALA A C 1
ATOM 735 O O . ALA A 1 91 ? -9.649 1.767 27.691 1.00 90.56 91 ALA A O 1
ATOM 736 N N . LEU A 1 92 ? -10.868 3.334 28.726 1.00 91.00 92 LEU A N 1
ATOM 737 C CA . LEU A 1 92 ? -10.946 2.602 29.996 1.00 91.00 92 LEU A CA 1
ATOM 738 C C . LEU A 1 92 ? -11.687 1.266 29.862 1.00 91.00 92 LEU A C 1
ATOM 740 O O . LEU A 1 92 ? -11.270 0.287 30.484 1.00 91.00 92 LEU A O 1
ATOM 744 N N . VAL A 1 93 ? -12.763 1.211 29.071 1.00 90.25 93 VAL A N 1
ATOM 745 C CA . VAL A 1 93 ? -13.485 -0.043 28.800 1.00 90.25 93 VAL A CA 1
ATOM 746 C C . VAL A 1 93 ? -12.611 -0.987 27.975 1.00 90.25 93 VAL A C 1
ATOM 748 O O . VAL A 1 93 ? -12.508 -2.158 28.332 1.00 90.25 93 VAL A O 1
ATOM 751 N N . ILE A 1 94 ? -11.930 -0.481 26.939 1.00 91.75 94 ILE A N 1
ATOM 752 C CA . ILE A 1 94 ? -10.989 -1.262 26.113 1.00 91.75 94 ILE A CA 1
ATOM 753 C C . ILE A 1 94 ? -9.894 -1.877 26.987 1.00 91.75 94 ILE A C 1
ATOM 755 O O . ILE A 1 94 ? -9.682 -3.082 26.939 1.00 91.75 94 ILE A O 1
ATOM 759 N N . ARG A 1 95 ? -9.257 -1.085 27.855 1.00 91.94 95 ARG A N 1
ATOM 760 C CA . ARG A 1 95 ? -8.176 -1.564 28.728 1.00 91.94 95 ARG A CA 1
ATOM 761 C C . ARG A 1 95 ? -8.634 -2.604 29.755 1.00 91.94 95 ARG A C 1
ATOM 763 O O . ARG A 1 95 ? -7.853 -3.461 30.147 1.00 91.94 95 ARG A O 1
ATOM 770 N N . ARG A 1 96 ? -9.875 -2.512 30.243 1.00 92.31 96 ARG A N 1
ATOM 771 C CA . ARG A 1 96 ? -10.413 -3.432 31.264 1.00 92.31 96 ARG A CA 1
ATOM 772 C C . ARG A 1 96 ? -10.971 -4.727 30.679 1.00 92.31 96 ARG A C 1
ATOM 774 O O . ARG A 1 96 ? -11.087 -5.706 31.410 1.00 92.31 96 ARG A O 1
ATOM 781 N N . ASN A 1 97 ? -11.357 -4.725 29.406 1.00 90.12 97 ASN A N 1
ATOM 782 C CA . ASN A 1 97 ? -11.980 -5.862 28.744 1.00 90.12 97 ASN A CA 1
ATOM 783 C C . ASN A 1 97 ? -11.055 -6.410 27.653 1.00 90.12 97 ASN A C 1
ATOM 785 O O . ASN A 1 97 ? -11.110 -5.981 26.500 1.00 90.12 97 ASN A O 1
ATOM 789 N N . GLU A 1 98 ? -10.235 -7.391 28.030 1.00 88.69 98 GLU A N 1
ATOM 790 C CA . GLU A 1 98 ? -9.236 -7.988 27.139 1.00 88.69 98 GLU A CA 1
ATOM 791 C C . GLU A 1 98 ? -9.866 -8.639 25.899 1.00 88.69 98 GLU A C 1
ATOM 793 O O . GLU A 1 98 ? -9.342 -8.500 24.800 1.00 88.69 98 GLU A O 1
ATOM 798 N N . THR A 1 99 ? -11.039 -9.268 26.029 1.00 87.12 99 THR A N 1
ATOM 799 C CA . THR A 1 99 ? -11.763 -9.845 24.884 1.00 87.12 99 THR A CA 1
ATOM 800 C C . THR A 1 99 ? -12.171 -8.764 23.882 1.00 87.12 99 THR A C 1
ATOM 802 O O . THR A 1 99 ? -11.982 -8.918 22.676 1.00 87.12 99 THR A O 1
ATOM 805 N N . MET A 1 100 ? -12.702 -7.639 24.370 1.00 87.19 100 MET A N 1
ATOM 806 C CA . MET A 1 100 ? -13.072 -6.517 23.507 1.00 87.19 100 MET A CA 1
ATOM 807 C C . MET A 1 100 ? -11.839 -5.905 22.839 1.00 87.19 100 MET A C 1
ATOM 809 O O . MET A 1 100 ? -11.862 -5.652 21.637 1.00 87.19 100 MET A O 1
ATOM 813 N N . ARG A 1 101 ? -10.749 -5.714 23.589 1.00 90.38 101 ARG A N 1
ATOM 814 C CA . ARG A 1 101 ? -9.474 -5.218 23.057 1.00 90.38 101 ARG A CA 1
ATOM 815 C C . ARG A 1 101 ? -8.921 -6.126 21.963 1.00 90.38 101 ARG A C 1
ATOM 817 O O . ARG A 1 101 ? -8.582 -5.631 20.891 1.00 90.38 101 ARG A O 1
ATOM 824 N N . ALA A 1 102 ? -8.897 -7.437 22.195 1.00 89.50 102 ALA A N 1
ATOM 825 C CA . ALA A 1 102 ? -8.455 -8.418 21.212 1.00 89.50 102 ALA A CA 1
ATOM 826 C C . ALA A 1 102 ? -9.306 -8.360 19.933 1.00 89.50 102 ALA A C 1
ATOM 828 O O . ALA A 1 102 ? -8.760 -8.344 18.831 1.00 89.50 102 ALA A O 1
ATOM 829 N N . CYS A 1 103 ? -10.632 -8.244 20.068 1.00 88.44 103 CYS A N 1
ATOM 830 C CA . CYS A 1 103 ? -11.545 -8.110 18.932 1.00 88.44 103 CYS A CA 1
ATOM 831 C C . CYS A 1 103 ? -11.270 -6.826 18.123 1.00 88.44 103 CYS A C 1
ATOM 833 O O . CYS A 1 103 ? -11.133 -6.886 16.900 1.00 88.44 103 CYS A O 1
ATOM 835 N N . ILE A 1 104 ? -11.106 -5.680 18.803 1.00 88.94 104 ILE A N 1
ATOM 836 C CA . ILE A 1 104 ? -10.764 -4.391 18.173 1.00 88.94 104 ILE A CA 1
ATOM 837 C C . ILE A 1 104 ? -9.444 -4.508 17.413 1.00 88.94 104 ILE A C 1
ATOM 839 O O . ILE A 1 104 ? -9.356 -4.132 16.245 1.00 88.94 104 ILE A O 1
ATOM 843 N N . PHE A 1 105 ? -8.410 -5.040 18.063 1.00 91.38 105 PHE A N 1
ATOM 844 C CA . PHE A 1 105 ? -7.071 -5.122 17.486 1.00 91.38 105 PHE A CA 1
ATOM 845 C C . PHE A 1 105 ? -7.023 -6.074 16.299 1.00 91.38 105 PHE A C 1
ATOM 847 O O . PHE A 1 105 ? -6.389 -5.755 15.297 1.00 91.38 105 PHE A O 1
ATOM 854 N N . LYS A 1 106 ? -7.738 -7.198 16.371 1.00 89.12 106 LYS A N 1
ATOM 855 C CA . LYS A 1 106 ? -7.852 -8.139 15.259 1.00 89.12 106 LYS A CA 1
ATOM 856 C C . LYS A 1 106 ? -8.545 -7.503 14.052 1.00 89.12 106 LYS A C 1
ATOM 858 O O . LYS A 1 106 ? -8.066 -7.654 12.930 1.00 89.12 106 LYS A O 1
ATOM 863 N N . ALA A 1 107 ? -9.643 -6.777 14.265 1.00 87.62 107 ALA A N 1
ATOM 864 C CA . ALA A 1 107 ? -10.331 -6.072 13.185 1.00 87.62 107 ALA A CA 1
ATOM 865 C C . ALA A 1 107 ? -9.457 -4.967 12.573 1.00 87.62 107 ALA A C 1
ATOM 867 O O . ALA A 1 107 ? -9.398 -4.830 11.350 1.00 87.62 107 ALA A O 1
ATOM 868 N N . PHE A 1 108 ? -8.719 -4.233 13.409 1.00 88.94 108 PHE A N 1
ATOM 869 C CA . PHE A 1 108 ? -7.749 -3.234 12.966 1.00 88.94 108 PHE A CA 1
ATOM 870 C C . PHE A 1 108 ? -6.644 -3.858 12.097 1.00 88.94 108 PHE A C 1
ATOM 872 O O . PHE A 1 108 ? -6.333 -3.345 11.020 1.00 88.94 108 PHE A O 1
ATOM 879 N N . ASP A 1 109 ? -6.081 -4.991 12.521 1.00 90.06 109 ASP A N 1
ATOM 880 C CA . ASP A 1 109 ? -5.026 -5.694 11.782 1.00 90.06 109 ASP A CA 1
ATOM 881 C C . ASP A 1 109 ? -5.532 -6.238 10.444 1.00 90.06 109 ASP A C 1
ATOM 883 O O . ASP A 1 109 ? -4.854 -6.109 9.422 1.00 90.06 109 ASP A O 1
ATOM 887 N N . ALA A 1 110 ? -6.749 -6.787 10.424 1.00 88.38 110 ALA A N 1
ATOM 888 C CA . ALA A 1 110 ? -7.397 -7.244 9.198 1.00 88.38 110 ALA A CA 1
ATOM 889 C C . ALA A 1 110 ? -7.638 -6.085 8.214 1.00 88.38 110 ALA A C 1
ATOM 891 O O . ALA A 1 110 ? -7.408 -6.228 7.006 1.00 88.38 110 ALA A O 1
ATOM 892 N N . ALA A 1 111 ? -8.042 -4.915 8.720 1.00 86.88 111 ALA A N 1
ATOM 893 C CA . ALA A 1 111 ? -8.175 -3.711 7.910 1.00 86.88 111 ALA A CA 1
ATOM 894 C C . ALA A 1 111 ? -6.818 -3.277 7.334 1.00 86.88 111 ALA A C 1
ATOM 896 O O . ALA A 1 111 ? -6.726 -3.031 6.128 1.00 86.88 111 ALA A O 1
ATOM 897 N N . CYS A 1 112 ? -5.757 -3.247 8.148 1.00 88.19 112 CYS A N 1
ATOM 898 C CA . CYS A 1 112 ? -4.400 -2.919 7.695 1.00 88.19 112 CYS A CA 1
ATOM 899 C C . CYS A 1 112 ? -3.908 -3.877 6.601 1.00 88.19 112 CYS A C 1
ATOM 901 O O . CYS A 1 112 ? -3.358 -3.434 5.593 1.00 88.19 112 CYS A O 1
ATOM 903 N N . GLU A 1 113 ? -4.136 -5.183 6.764 1.00 89.69 113 GLU A N 1
ATOM 904 C CA . GLU A 1 113 ? -3.753 -6.197 5.777 1.00 89.69 113 GLU A CA 1
ATOM 905 C C . GLU A 1 113 ? -4.498 -6.010 4.450 1.00 89.69 113 GLU A C 1
ATOM 907 O O . GLU A 1 113 ? -3.888 -6.009 3.380 1.00 89.69 113 GLU A O 1
ATOM 912 N N . THR A 1 114 ? -5.807 -5.762 4.515 1.00 87.44 114 THR A N 1
ATOM 913 C CA . THR A 1 114 ? -6.632 -5.506 3.327 1.00 87.44 114 THR A CA 1
ATOM 914 C C . THR A 1 114 ? -6.156 -4.261 2.573 1.00 87.44 114 THR A C 1
ATOM 916 O O . THR A 1 114 ? -6.099 -4.257 1.341 1.00 87.44 114 THR A O 1
ATOM 919 N N . HIS A 1 115 ? -5.765 -3.202 3.288 1.00 85.50 115 HIS A N 1
ATOM 920 C CA . HIS A 1 115 ? -5.212 -1.995 2.665 1.00 85.50 115 HIS A CA 1
ATOM 921 C C . HIS A 1 115 ? -3.850 -2.230 2.052 1.00 85.50 115 HIS A C 1
ATOM 923 O O . HIS A 1 115 ? -3.620 -1.790 0.929 1.00 85.50 115 HIS A O 1
ATOM 929 N N . ARG A 1 116 ? -2.971 -2.949 2.752 1.00 88.69 116 ARG A N 1
ATOM 930 C CA . ARG A 1 116 ? -1.676 -3.345 2.210 1.00 88.69 116 ARG A CA 1
ATOM 931 C C . ARG A 1 116 ? -1.859 -4.089 0.889 1.00 88.69 116 ARG A C 1
ATOM 933 O O . ARG A 1 116 ? -1.212 -3.736 -0.090 1.00 88.69 116 ARG A O 1
ATOM 940 N N . ALA A 1 117 ? -2.765 -5.066 0.836 1.00 89.19 117 ALA A N 1
ATOM 941 C CA . ALA A 1 117 ? -3.053 -5.815 -0.383 1.00 89.19 117 ALA A CA 1
ATOM 942 C C . ALA A 1 117 ? -3.588 -4.912 -1.510 1.00 89.19 117 ALA A C 1
ATOM 944 O O . ALA A 1 117 ? -3.068 -4.954 -2.624 1.00 89.19 117 ALA A O 1
ATOM 945 N N . ALA A 1 118 ? -4.567 -4.049 -1.217 1.00 86.31 118 ALA A N 1
ATOM 946 C CA . ALA A 1 118 ? -5.133 -3.118 -2.196 1.00 86.31 118 ALA A CA 1
ATOM 947 C C . ALA A 1 118 ? -4.095 -2.115 -2.731 1.00 86.31 118 ALA A C 1
ATOM 949 O O . ALA A 1 118 ? -4.039 -1.856 -3.932 1.00 86.31 118 ALA A O 1
ATOM 950 N N . PHE A 1 119 ? -3.249 -1.584 -1.848 1.00 85.56 119 PHE A N 1
ATOM 951 C CA . PHE A 1 119 ? -2.134 -0.715 -2.208 1.00 85.56 119 PHE A CA 1
ATOM 952 C C . PHE A 1 119 ? -1.138 -1.435 -3.117 1.00 85.56 119 PHE A C 1
ATOM 954 O O . PHE A 1 119 ? -0.770 -0.908 -4.162 1.00 85.56 119 PHE A O 1
ATOM 961 N N . MET A 1 120 ? -0.733 -2.655 -2.753 1.00 88.25 120 MET A N 1
ATOM 962 C CA . MET A 1 120 ? 0.206 -3.444 -3.549 1.00 88.25 120 MET A CA 1
ATOM 963 C C . MET A 1 120 ? -0.347 -3.761 -4.938 1.00 88.25 120 MET A C 1
ATOM 965 O O . MET A 1 120 ? 0.398 -3.663 -5.909 1.00 88.25 120 MET A O 1
ATOM 969 N N . GLN A 1 121 ? -1.633 -4.108 -5.041 1.00 88.38 121 GLN A N 1
ATOM 970 C CA . GLN A 1 121 ? -2.276 -4.390 -6.323 1.00 88.38 121 GLN A CA 1
ATOM 971 C C . GLN A 1 121 ? -2.255 -3.161 -7.233 1.00 88.38 121 GLN A C 1
ATOM 973 O O . GLN A 1 121 ? -1.677 -3.201 -8.314 1.00 88.38 121 GLN A O 1
ATOM 978 N N . MET A 1 122 ? -2.791 -2.042 -6.747 1.00 85.81 122 MET A N 1
ATOM 979 C CA . MET A 1 122 ? -2.807 -0.779 -7.482 1.00 85.81 122 MET A CA 1
ATOM 980 C C . MET A 1 122 ? -1.401 -0.333 -7.890 1.00 85.81 122 MET A C 1
ATOM 982 O O . MET A 1 122 ? -1.198 0.170 -8.991 1.00 85.81 122 MET A O 1
ATOM 986 N N . TRP A 1 123 ? -0.414 -0.521 -7.012 1.00 86.06 123 TRP A N 1
ATOM 987 C CA . TRP A 1 123 ? 0.961 -0.154 -7.311 1.00 86.06 123 TRP A CA 1
ATOM 988 C C . TRP A 1 123 ? 1.573 -1.029 -8.406 1.00 86.06 123 TRP A C 1
ATOM 990 O O . TRP A 1 123 ? 2.291 -0.526 -9.270 1.00 86.06 123 TRP A O 1
ATOM 1000 N N . CYS A 1 124 ? 1.295 -2.335 -8.388 1.00 86.50 124 CYS A N 1
ATOM 1001 C CA . CYS A 1 124 ? 1.665 -3.238 -9.475 1.00 86.50 124 CYS A CA 1
ATOM 1002 C C . CYS A 1 124 ? 1.018 -2.804 -10.793 1.00 86.50 124 CYS A C 1
ATOM 1004 O O . CYS A 1 124 ? 1.737 -2.676 -11.781 1.00 86.50 124 CYS A O 1
ATOM 1006 N N . ASP A 1 125 ? -0.276 -2.482 -10.785 1.00 87.31 125 ASP A N 1
ATOM 1007 C CA . ASP A 1 125 ? -1.002 -2.019 -11.974 1.00 87.31 125 ASP A CA 1
ATOM 1008 C C . ASP A 1 125 ? -0.424 -0.696 -12.511 1.00 87.31 125 ASP A C 1
ATOM 1010 O O . ASP A 1 125 ? -0.224 -0.526 -13.717 1.00 87.31 125 ASP A O 1
ATOM 1014 N N . PHE A 1 126 ? -0.083 0.235 -11.612 1.00 85.00 126 PHE A N 1
ATOM 1015 C CA . PHE A 1 126 ? 0.583 1.491 -11.955 1.00 85.00 126 PHE A CA 1
ATOM 1016 C C . PHE A 1 126 ? 1.956 1.250 -12.590 1.00 85.00 126 PHE A C 1
ATOM 1018 O O . PHE A 1 126 ? 2.251 1.815 -13.643 1.00 85.00 126 PHE A O 1
ATOM 1025 N N . MET A 1 127 ? 2.794 0.393 -11.997 1.00 85.44 127 MET A N 1
ATOM 1026 C CA . MET A 1 127 ? 4.097 0.054 -12.576 1.00 85.44 127 MET A CA 1
ATOM 1027 C C . MET A 1 127 ? 3.952 -0.636 -13.932 1.00 85.44 127 MET A C 1
ATOM 1029 O O . MET A 1 127 ? 4.694 -0.306 -14.852 1.00 85.44 127 MET A O 1
ATOM 1033 N N . ASP A 1 128 ? 2.993 -1.544 -14.086 1.00 86.38 128 ASP A N 1
ATOM 1034 C CA . ASP A 1 128 ? 2.762 -2.230 -15.356 1.00 86.38 128 ASP A CA 1
ATOM 1035 C C . ASP A 1 128 ? 2.381 -1.231 -16.443 1.00 86.38 128 ASP A C 1
ATOM 1037 O O . ASP A 1 128 ? 2.993 -1.230 -17.510 1.00 86.38 128 ASP A O 1
ATOM 1041 N N . SER A 1 129 ? 1.487 -0.289 -16.139 1.00 85.56 129 SER A N 1
ATOM 1042 C CA . SER A 1 129 ? 1.179 0.837 -17.025 1.00 85.56 129 SER A CA 1
ATOM 1043 C C . SER A 1 129 ? 2.429 1.662 -17.372 1.00 85.56 129 SER A C 1
ATOM 1045 O O . SER A 1 129 ? 2.672 1.962 -18.546 1.00 85.56 129 SER A O 1
ATOM 1047 N N . MET A 1 130 ? 3.287 1.946 -16.382 1.00 83.81 130 MET A N 1
ATOM 1048 C CA . MET A 1 130 ? 4.530 2.695 -16.594 1.00 83.81 130 MET A CA 1
ATOM 1049 C C . MET A 1 130 ? 5.521 1.974 -17.527 1.00 83.81 130 MET A C 1
ATOM 1051 O O . MET A 1 130 ? 6.235 2.604 -18.305 1.00 83.81 130 MET A O 1
ATOM 1055 N N . PHE A 1 131 ? 5.572 0.645 -17.488 1.00 86.50 131 PHE A N 1
ATOM 1056 C CA . PHE A 1 131 ? 6.467 -0.139 -18.341 1.00 86.50 131 PHE A CA 1
ATOM 1057 C C . PHE A 1 131 ? 5.838 -0.567 -19.677 1.00 86.50 131 PHE A C 1
ATOM 1059 O O . PHE A 1 131 ? 6.559 -1.019 -20.566 1.00 86.50 131 PHE A O 1
ATOM 1066 N N . GLN A 1 132 ? 4.527 -0.381 -19.878 1.00 85.62 132 GLN A N 1
ATOM 1067 C CA . GLN A 1 132 ? 3.874 -0.635 -21.169 1.00 85.62 132 GLN A CA 1
ATOM 1068 C C . GLN A 1 132 ? 4.213 0.411 -22.237 1.00 85.62 132 GLN A C 1
ATOM 1070 O O . GLN A 1 132 ? 4.210 0.093 -23.429 1.00 85.62 132 GLN A O 1
ATOM 1075 N N . SER A 1 133 ? 4.528 1.646 -21.848 1.00 81.88 133 SER A N 1
ATOM 1076 C CA . SER A 1 133 ? 4.966 2.695 -22.779 1.00 81.88 133 SER A CA 1
ATOM 1077 C C . SER A 1 133 ? 6.093 3.536 -22.173 1.00 81.88 133 SER A C 1
ATOM 1079 O O . SER A 1 133 ? 5.929 4.737 -21.939 1.00 81.88 133 SER A O 1
ATOM 1081 N N . PRO A 1 134 ? 7.263 2.923 -21.909 1.00 77.31 134 PRO A N 1
ATOM 1082 C CA . PRO A 1 134 ? 8.319 3.556 -21.125 1.00 77.31 134 PRO A CA 1
ATOM 1083 C C . PRO A 1 134 ? 8.856 4.809 -21.827 1.00 77.31 134 PRO A C 1
ATOM 1085 O O . PRO A 1 134 ? 9.133 5.812 -21.177 1.00 77.31 134 PRO A O 1
ATOM 1088 N N . LEU A 1 135 ? 8.901 4.798 -23.166 1.00 75.19 135 LEU A N 1
ATOM 1089 C CA . LEU A 1 135 ? 9.339 5.937 -23.975 1.00 75.19 135 LEU A CA 1
ATOM 1090 C C . LEU A 1 135 ? 8.292 7.062 -24.069 1.00 75.19 135 LEU A C 1
ATOM 1092 O O . LEU A 1 135 ? 8.654 8.229 -24.227 1.00 75.19 135 LEU A O 1
ATOM 1096 N N . GLY A 1 136 ? 7.000 6.735 -23.954 1.00 68.25 136 GLY A N 1
ATOM 1097 C CA . GLY A 1 136 ? 5.907 7.716 -23.956 1.00 68.25 136 GLY A CA 1
ATOM 1098 C C . GLY A 1 136 ? 5.788 8.492 -22.641 1.00 68.25 136 GLY A C 1
ATOM 1099 O O . GLY A 1 136 ? 5.283 9.615 -22.625 1.00 68.25 136 GLY A O 1
ATOM 1100 N N . LEU A 1 137 ? 6.300 7.913 -21.553 1.00 63.56 137 LEU A N 1
ATOM 1101 C CA . LEU A 1 137 ? 6.294 8.482 -20.202 1.00 63.56 137 LEU A CA 1
ATOM 1102 C C . LEU A 1 137 ? 7.487 9.390 -19.914 1.00 63.56 137 LEU A C 1
ATOM 1104 O O . LEU A 1 137 ? 7.501 10.092 -18.910 1.00 63.56 137 LEU A O 1
ATOM 1108 N N . LEU A 1 138 ? 8.445 9.462 -20.839 1.00 63.41 138 LEU A N 1
ATOM 1109 C CA . LEU A 1 138 ? 9.562 10.410 -20.811 1.00 63.41 138 LEU A CA 1
ATOM 1110 C C . LEU A 1 138 ? 9.127 11.871 -21.004 1.00 63.41 138 LEU A C 1
ATOM 1112 O O . LEU A 1 138 ? 9.973 12.762 -21.109 1.00 63.41 138 LEU A O 1
ATOM 1116 N N . LYS A 1 139 ? 7.817 12.144 -21.041 1.00 55.16 139 LYS A N 1
ATOM 1117 C CA . LYS A 1 139 ? 7.290 13.496 -20.908 1.00 55.16 139 LYS A CA 1
ATOM 1118 C C . LYS A 1 139 ? 7.612 14.012 -19.505 1.00 55.16 139 LYS A C 1
ATOM 1120 O O . LYS A 1 139 ? 6.814 13.893 -18.587 1.00 55.16 139 LYS A O 1
ATOM 1125 N N . SER A 1 140 ? 8.755 14.692 -19.416 1.00 49.03 140 SER A N 1
ATOM 1126 C CA . SER A 1 140 ? 8.946 15.845 -18.537 1.00 49.03 140 SER A CA 1
ATOM 1127 C C . SER A 1 140 ? 8.976 15.554 -17.028 1.00 49.03 140 SER A C 1
ATOM 1129 O O . SER A 1 140 ? 7.992 15.783 -16.333 1.00 49.03 140 SER A O 1
ATOM 1131 N N . CYS A 1 141 ? 10.146 15.209 -16.482 1.00 43.50 141 CYS A N 1
ATOM 1132 C CA . CYS A 1 141 ? 10.454 15.645 -15.115 1.00 43.50 141 CYS A CA 1
ATOM 1133 C C . CYS A 1 141 ? 10.583 17.175 -15.138 1.00 43.50 141 CYS A C 1
ATOM 1135 O O . CYS A 1 141 ? 11.366 17.722 -15.914 1.00 43.50 141 CYS A O 1
ATOM 1137 N N . SER A 1 142 ? 9.806 17.871 -14.311 1.00 43.44 142 SER A N 1
ATOM 1138 C CA . SER A 1 142 ? 9.918 19.320 -14.091 1.00 43.44 142 SER A CA 1
ATOM 1139 C C . SER A 1 142 ? 11.096 19.695 -13.187 1.00 43.44 142 SER A C 1
ATOM 1141 O O . SER A 1 142 ? 11.336 20.873 -12.946 1.00 43.44 142 SER A O 1
ATOM 1143 N N . THR A 1 143 ? 11.839 18.711 -12.680 1.00 42.12 143 THR A N 1
ATOM 1144 C CA . THR A 1 143 ? 12.964 18.924 -11.777 1.00 42.12 143 THR A CA 1
ATOM 1145 C C . THR A 1 143 ? 14.289 18.861 -12.542 1.00 42.12 143 THR A C 1
ATOM 1147 O O . THR A 1 143 ? 14.579 17.851 -13.191 1.00 42.12 143 THR A O 1
ATOM 1150 N N . PRO A 1 144 ? 15.113 19.926 -12.505 1.00 42.41 144 PRO A N 1
ATOM 1151 C CA . PRO A 1 144 ? 16.472 19.852 -13.022 1.00 42.41 144 PRO A CA 1
ATOM 1152 C C . PRO A 1 144 ? 17.268 18.780 -12.261 1.00 42.41 144 PRO A C 1
ATOM 1154 O O . PRO A 1 144 ? 17.021 18.512 -11.085 1.00 42.41 144 PRO A O 1
ATOM 1157 N N . SER A 1 145 ? 18.216 18.148 -12.958 1.00 40.69 145 SER A N 1
ATOM 1158 C CA . SER A 1 145 ? 19.136 17.160 -12.386 1.00 40.69 145 SER A CA 1
ATOM 1159 C C . SER A 1 145 ? 19.783 17.707 -11.111 1.00 40.69 145 SER A C 1
ATOM 1161 O O . SER A 1 145 ? 20.387 18.778 -11.140 1.00 40.69 145 SER A O 1
ATOM 1163 N N . ILE A 1 146 ? 19.683 16.962 -10.006 1.00 39.78 146 ILE A N 1
ATOM 1164 C CA . ILE A 1 146 ? 20.349 17.276 -8.734 1.00 39.78 146 ILE A CA 1
ATOM 1165 C C . ILE A 1 146 ? 21.859 17.112 -8.951 1.00 39.78 146 ILE A C 1
ATOM 1167 O O . ILE A 1 146 ? 22.412 16.026 -8.799 1.00 39.78 146 ILE A O 1
ATOM 1171 N N . GLY A 1 147 ? 22.506 18.180 -9.406 1.00 38.56 147 GLY A N 1
ATOM 1172 C CA . GLY A 1 147 ? 23.937 18.216 -9.708 1.00 38.56 147 GLY A CA 1
ATOM 1173 C C . GLY A 1 147 ? 24.497 19.628 -9.886 1.00 38.56 147 GLY A C 1
ATOM 1174 O O . GLY A 1 147 ? 25.602 19.771 -10.393 1.00 38.56 147 GLY A O 1
ATOM 1175 N N . GLY A 1 148 ? 23.746 20.658 -9.492 1.00 35.84 148 GLY A N 1
ATOM 1176 C CA . GLY A 1 148 ? 24.183 22.051 -9.500 1.00 35.84 148 GLY A CA 1
ATOM 1177 C C . GLY A 1 148 ? 24.187 22.606 -8.083 1.00 35.84 148 GLY A C 1
ATOM 1178 O O . GLY A 1 148 ? 23.284 22.316 -7.304 1.00 35.84 148 GLY A O 1
ATOM 1179 N N . THR A 1 149 ? 25.242 23.345 -7.769 1.00 37.72 149 THR A N 1
ATOM 1180 C CA . THR A 1 149 ? 25.499 24.141 -6.564 1.00 37.72 149 THR A CA 1
ATOM 1181 C C . THR A 1 149 ? 24.227 24.749 -5.959 1.00 37.72 149 THR A C 1
ATOM 1183 O O . THR A 1 149 ? 23.405 25.303 -6.683 1.00 37.72 149 THR A O 1
ATOM 1186 N N . TYR A 1 150 ? 24.077 24.659 -4.633 1.00 37.12 150 TYR A N 1
ATOM 1187 C CA . TYR A 1 150 ? 23.043 25.379 -3.883 1.00 37.12 150 TYR A CA 1
ATOM 1188 C C . TYR A 1 150 ? 23.271 26.891 -4.045 1.00 37.12 150 TYR A C 1
ATOM 1190 O O . TYR A 1 150 ? 24.107 27.459 -3.346 1.00 37.12 150 TYR A O 1
ATOM 1198 N N . GLU A 1 151 ? 22.579 27.529 -4.987 1.00 47.03 151 GLU A N 1
ATOM 1199 C CA . GLU A 1 151 ? 22.483 28.991 -5.035 1.00 47.03 151 GLU A CA 1
ATOM 1200 C C . GLU A 1 151 ? 21.437 29.472 -4.019 1.00 47.03 151 GLU A C 1
ATOM 1202 O O . GLU A 1 151 ? 20.416 28.813 -3.814 1.00 47.03 151 GLU A O 1
ATOM 1207 N N . GLU A 1 152 ? 21.731 30.593 -3.351 1.00 45.56 152 GLU A N 1
ATOM 1208 C CA . GLU A 1 152 ? 20.875 31.249 -2.355 1.00 45.56 152 GLU A CA 1
ATOM 1209 C C . GLU A 1 152 ? 19.420 31.363 -2.836 1.00 45.56 152 GLU A C 1
ATOM 1211 O O . GLU A 1 152 ? 19.145 31.864 -3.928 1.00 45.56 152 GLU A O 1
ATOM 1216 N N . GLU A 1 153 ? 18.475 30.907 -2.006 1.00 44.31 153 GLU A N 1
ATOM 1217 C CA . GLU A 1 153 ? 17.036 30.981 -2.275 1.00 44.31 153 GLU A CA 1
ATOM 1218 C C . GLU A 1 153 ? 16.553 32.442 -2.286 1.00 44.31 153 GLU A C 1
ATOM 1220 O O . GLU A 1 153 ? 16.068 32.981 -1.292 1.00 44.31 153 GLU A O 1
ATOM 1225 N N . ILE A 1 154 ? 16.661 33.095 -3.442 1.00 58.66 154 ILE A N 1
ATOM 1226 C CA . ILE A 1 154 ? 15.990 34.364 -3.723 1.00 58.66 154 ILE A CA 1
ATOM 1227 C C . ILE A 1 154 ? 14.549 34.055 -4.146 1.00 58.66 154 ILE A C 1
ATOM 1229 O O . ILE A 1 154 ? 14.306 33.214 -5.017 1.00 58.66 154 ILE A O 1
ATOM 1233 N N . ALA A 1 155 ? 13.577 34.753 -3.547 1.00 52.12 155 ALA A N 1
ATOM 1234 C CA . ALA A 1 155 ? 12.170 34.626 -3.917 1.00 52.12 155 ALA A CA 1
ATOM 1235 C C . ALA A 1 155 ? 11.977 34.847 -5.435 1.00 52.12 155 ALA A C 1
ATOM 1237 O O . ALA A 1 155 ? 12.500 35.818 -5.992 1.00 52.12 155 ALA A O 1
ATOM 1238 N N . PRO A 1 156 ? 11.235 33.964 -6.127 1.00 66.12 156 PRO A N 1
ATOM 1239 C CA . PRO A 1 156 ? 11.127 34.010 -7.577 1.00 66.12 156 PRO A CA 1
ATOM 1240 C C . PRO A 1 156 ? 10.440 35.301 -8.040 1.00 66.12 156 PRO A C 1
ATOM 1242 O O . PRO A 1 156 ? 9.334 35.627 -7.612 1.00 66.12 156 PRO A O 1
ATOM 1245 N N . THR A 1 157 ? 11.088 36.029 -8.948 1.00 80.81 157 THR A N 1
ATOM 1246 C CA . THR A 1 157 ? 10.505 37.182 -9.637 1.00 80.81 157 THR A CA 1
ATOM 1247 C C . THR A 1 157 ? 9.643 36.711 -10.809 1.00 80.81 157 THR A C 1
ATOM 1249 O O . THR A 1 157 ? 9.714 35.558 -11.247 1.00 80.81 157 THR A O 1
ATOM 1252 N N . PHE A 1 158 ? 8.813 37.601 -11.358 1.00 78.06 158 PHE A N 1
ATOM 1253 C CA . PHE A 1 158 ? 8.021 37.285 -12.550 1.00 78.06 158 PHE A CA 1
ATOM 1254 C C . PHE A 1 158 ? 8.911 36.900 -13.744 1.00 78.06 158 PHE A C 1
ATOM 1256 O O . PHE A 1 158 ? 8.627 35.923 -14.436 1.00 78.06 158 PHE A O 1
ATOM 1263 N N . GLU A 1 159 ? 10.022 37.615 -13.953 1.00 82.06 159 GLU A N 1
ATOM 1264 C CA . GLU A 1 159 ? 10.969 37.298 -15.024 1.00 82.06 159 GLU A CA 1
ATOM 1265 C C . GLU A 1 159 ? 11.700 35.976 -14.789 1.00 82.06 159 GLU A C 1
ATOM 1267 O O . GLU A 1 159 ? 11.796 35.175 -15.720 1.00 82.06 159 GLU A O 1
ATOM 1272 N N . SER A 1 160 ? 12.137 35.686 -13.556 1.00 74.44 160 SER A N 1
ATOM 1273 C CA . SER A 1 160 ? 12.784 34.402 -13.262 1.00 74.44 160 SER A CA 1
ATOM 1274 C C . SER A 1 160 ? 11.805 33.235 -13.392 1.00 74.44 160 SER A C 1
ATOM 1276 O O . SER A 1 160 ? 12.160 32.190 -13.930 1.00 74.44 160 SER A O 1
ATOM 1278 N N . THR A 1 161 ? 10.540 33.431 -13.014 1.00 73.19 161 THR A N 1
ATOM 1279 C CA . THR A 1 161 ? 9.471 32.439 -13.199 1.00 73.19 161 THR A CA 1
ATOM 1280 C C . THR A 1 161 ? 9.180 32.204 -14.681 1.00 73.19 161 THR A C 1
ATOM 1282 O O . THR A 1 161 ? 9.079 31.057 -15.113 1.00 73.19 161 THR A O 1
ATOM 1285 N N . LYS A 1 162 ? 9.095 33.266 -15.491 1.00 77.56 162 LYS A N 1
ATOM 1286 C CA . LYS A 1 162 ? 8.878 33.163 -16.941 1.00 77.56 162 LYS A CA 1
ATOM 1287 C C . LYS A 1 162 ? 10.042 32.455 -17.639 1.00 77.56 162 LYS A C 1
ATOM 1289 O O . LYS A 1 162 ? 9.812 31.519 -18.405 1.00 77.56 162 LYS A O 1
ATOM 1294 N N . ALA A 1 163 ? 11.278 32.847 -17.331 1.00 73.94 163 ALA A N 1
ATOM 1295 C CA . ALA A 1 163 ? 12.480 32.209 -17.861 1.00 73.94 163 ALA A CA 1
ATOM 1296 C C . ALA A 1 163 ? 12.568 30.735 -17.438 1.00 73.94 163 ALA A C 1
ATOM 1298 O O . ALA A 1 163 ? 12.898 29.875 -18.257 1.00 73.94 163 ALA A O 1
ATOM 1299 N N . ARG A 1 164 ? 12.191 30.417 -16.192 1.00 69.00 164 ARG A N 1
ATOM 1300 C CA . ARG A 1 164 ? 12.100 29.040 -15.698 1.00 69.00 164 ARG A CA 1
ATOM 1301 C C . ARG A 1 164 ? 11.071 28.231 -16.482 1.00 69.00 164 ARG A C 1
ATOM 1303 O O . ARG A 1 164 ? 11.408 27.153 -16.949 1.00 69.00 164 ARG A O 1
ATOM 1310 N N . ILE A 1 165 ? 9.867 28.759 -16.711 1.00 64.19 165 ILE A N 1
ATOM 1311 C CA . ILE A 1 165 ? 8.817 28.080 -17.492 1.00 64.19 165 ILE A CA 1
ATOM 1312 C C . ILE A 1 165 ? 9.276 27.810 -18.931 1.00 64.19 165 ILE A C 1
ATOM 1314 O O . ILE A 1 165 ? 9.013 26.731 -19.468 1.00 64.19 165 ILE A O 1
ATOM 1318 N N . GLU A 1 166 ? 9.959 28.762 -19.572 1.00 70.00 166 GLU A N 1
ATOM 1319 C CA . GLU A 1 166 ? 10.503 28.590 -20.925 1.00 70.00 166 GLU A CA 1
ATOM 1320 C C . GLU A 1 166 ? 11.656 27.582 -20.973 1.00 70.00 166 GLU A C 1
ATOM 1322 O O . GLU A 1 166 ? 11.723 26.769 -21.901 1.00 70.00 166 GLU A O 1
ATOM 1327 N N . ASN A 1 167 ? 12.542 27.605 -19.976 1.00 64.62 167 ASN A N 1
ATOM 1328 C CA . ASN A 1 167 ? 13.636 26.649 -19.846 1.00 64.62 167 ASN A CA 1
ATOM 1329 C C . ASN A 1 167 ? 13.104 25.239 -19.568 1.00 64.62 167 ASN A C 1
ATOM 1331 O O . ASN A 1 167 ? 13.455 24.297 -20.269 1.00 64.62 167 ASN A O 1
ATOM 1335 N N . GLU A 1 168 ? 12.163 25.102 -18.634 1.00 58.00 168 GLU A N 1
ATOM 1336 C CA . GLU A 1 168 ? 11.425 23.867 -18.387 1.00 58.00 168 GLU A CA 1
ATOM 1337 C C . GLU A 1 168 ? 10.747 23.403 -19.682 1.00 58.00 168 GLU A C 1
ATOM 1339 O O . GLU A 1 168 ? 10.914 22.260 -20.079 1.00 58.00 168 GLU A O 1
ATOM 1344 N N . ARG A 1 169 ? 10.038 24.270 -20.420 1.00 60.03 169 ARG A N 1
ATOM 1345 C CA . ARG A 1 169 ? 9.402 23.914 -21.707 1.00 60.03 169 ARG A CA 1
ATOM 1346 C C . ARG A 1 169 ? 10.394 23.423 -22.765 1.00 60.03 169 ARG A C 1
ATOM 1348 O O . ARG A 1 169 ? 10.038 22.521 -23.519 1.00 60.03 169 ARG A O 1
ATOM 1355 N N . ARG A 1 170 ? 11.614 23.966 -22.808 1.00 62.09 170 ARG A N 1
ATOM 1356 C CA . ARG A 1 170 ? 12.697 23.459 -23.667 1.00 62.09 170 ARG A CA 1
ATOM 1357 C C . ARG A 1 170 ? 13.209 22.101 -23.183 1.00 62.09 170 ARG A C 1
ATOM 1359 O O . ARG A 1 170 ? 13.183 21.143 -23.950 1.00 62.09 170 ARG A O 1
ATOM 1366 N N . CYS A 1 171 ? 13.569 21.990 -21.906 1.00 56.75 171 CYS A N 1
ATOM 1367 C CA . CYS A 1 171 ? 14.067 20.758 -21.286 1.00 56.75 171 CYS A CA 1
ATOM 1368 C C . CYS A 1 171 ? 13.072 19.591 -21.373 1.00 56.75 171 CYS A C 1
ATOM 1370 O O . CYS A 1 171 ? 13.480 18.441 -21.539 1.00 56.75 171 CYS A O 1
ATOM 1372 N N . ARG A 1 172 ? 11.765 19.886 -21.341 1.00 58.00 172 ARG A N 1
ATOM 1373 C CA . ARG A 1 172 ? 10.662 18.919 -21.453 1.00 58.00 172 ARG A CA 1
ATOM 1374 C C . ARG A 1 172 ? 10.699 18.065 -22.726 1.00 58.00 172 ARG A C 1
ATOM 1376 O O . ARG A 1 172 ? 10.204 16.940 -22.691 1.00 58.00 172 ARG A O 1
ATOM 1383 N N . ASN A 1 173 ? 11.311 18.562 -23.803 1.00 61.59 173 ASN A N 1
ATOM 1384 C CA . ASN A 1 173 ? 11.455 17.849 -25.076 1.00 61.59 173 ASN A CA 1
ATOM 1385 C C . ASN A 1 173 ? 12.862 17.269 -25.295 1.00 61.59 173 ASN A C 1
ATOM 1387 O O . ASN A 1 173 ? 13.032 16.393 -26.141 1.00 61.59 173 ASN A O 1
ATOM 1391 N N . THR A 1 174 ? 13.860 17.721 -24.531 1.00 69.25 174 THR A N 1
ATOM 1392 C CA . THR A 1 174 ? 15.272 17.380 -24.747 1.00 69.25 174 THR A CA 1
ATOM 1393 C C . THR A 1 174 ? 15.552 15.901 -24.514 1.00 69.25 174 THR A C 1
ATOM 1395 O O . THR A 1 174 ? 16.166 15.266 -25.360 1.00 69.25 174 THR A O 1
ATOM 1398 N N . LEU A 1 175 ? 15.052 15.320 -23.419 1.00 73.81 175 LEU A N 1
ATOM 1399 C CA . LEU A 1 175 ? 15.324 13.920 -23.079 1.00 73.81 175 LEU A CA 1
ATOM 1400 C C . LEU A 1 175 ? 14.696 12.939 -24.080 1.00 73.81 175 LEU A C 1
ATOM 1402 O O . LEU A 1 175 ? 15.347 12.004 -24.532 1.00 73.81 175 LEU A O 1
ATOM 1406 N N . HIS A 1 176 ? 13.434 13.166 -24.450 1.00 76.38 176 HIS A N 1
ATOM 1407 C CA . HIS A 1 176 ? 12.750 12.337 -25.441 1.00 76.38 176 HIS A CA 1
ATOM 1408 C C . HIS A 1 176 ? 13.413 12.460 -26.822 1.00 76.38 176 HIS A C 1
ATOM 1410 O O . HIS A 1 176 ? 13.584 11.462 -27.517 1.00 76.38 176 HIS A O 1
ATOM 1416 N N . HIS A 1 177 ? 13.837 13.669 -27.208 1.00 78.44 177 HIS A N 1
ATOM 1417 C CA . HIS A 1 177 ? 14.563 13.887 -28.457 1.00 78.44 177 HIS A CA 1
ATOM 1418 C C . HIS A 1 177 ? 15.940 13.208 -28.457 1.00 78.44 177 HIS A C 1
ATOM 1420 O O . HIS A 1 177 ? 16.263 12.514 -29.416 1.00 78.44 177 HIS A O 1
ATOM 1426 N N . GLN A 1 178 ? 16.702 13.337 -27.367 1.00 81.75 178 GLN A N 1
ATOM 1427 C CA . GLN A 1 178 ? 17.997 12.675 -27.178 1.00 81.75 178 GLN A CA 1
ATOM 1428 C C . GLN A 1 178 ? 17.873 11.152 -27.245 1.00 81.75 178 GLN A C 1
ATOM 1430 O O . GLN A 1 178 ? 18.637 10.515 -27.960 1.00 81.75 178 GLN A O 1
ATOM 1435 N N . LEU A 1 179 ? 16.888 10.565 -26.561 1.00 84.12 179 LEU A N 1
ATOM 1436 C CA . LEU A 1 179 ? 16.676 9.117 -26.584 1.00 84.12 179 LEU A CA 1
ATOM 1437 C C . LEU A 1 179 ? 16.248 8.634 -27.973 1.00 84.12 179 LEU A C 1
ATOM 1439 O O . LEU A 1 179 ? 16.773 7.640 -28.459 1.00 84.12 179 LEU A O 1
ATOM 1443 N N . ASN A 1 180 ? 15.369 9.364 -28.666 1.00 84.44 180 ASN A N 1
ATOM 1444 C CA . ASN A 1 180 ? 15.014 9.036 -30.049 1.00 84.44 180 ASN A CA 1
ATOM 1445 C C . ASN A 1 180 ? 16.206 9.156 -31.008 1.00 84.44 180 ASN A C 1
ATOM 1447 O O . ASN A 1 180 ? 16.291 8.388 -31.962 1.00 84.44 180 ASN A O 1
ATOM 1451 N N . GLN A 1 181 ? 17.110 10.111 -30.781 1.00 86.56 181 GLN A N 1
ATOM 1452 C CA . GLN A 1 181 ? 18.345 10.223 -31.549 1.00 86.56 181 GLN A CA 1
ATOM 1453 C C . GLN A 1 181 ? 19.267 9.027 -31.277 1.00 86.56 181 GLN A C 1
ATOM 1455 O O . GLN A 1 181 ? 19.668 8.359 -32.222 1.00 86.56 181 GLN A O 1
ATOM 1460 N N . GLN A 1 182 ? 19.511 8.690 -30.009 1.00 87.62 182 GLN A N 1
ATOM 1461 C CA . GLN A 1 182 ? 20.320 7.528 -29.624 1.00 87.62 182 GLN A CA 1
ATOM 1462 C C . GLN A 1 182 ? 19.762 6.216 -30.186 1.00 87.62 182 GLN A C 1
ATOM 1464 O O . GLN A 1 182 ? 20.530 5.363 -30.609 1.00 87.62 182 GLN A O 1
ATOM 1469 N N . ILE A 1 183 ? 18.433 6.063 -30.230 1.00 89.81 183 ILE A N 1
ATOM 1470 C CA . ILE A 1 183 ? 17.767 4.898 -30.829 1.00 89.81 183 ILE A CA 1
ATOM 1471 C C . ILE A 1 183 ? 18.052 4.798 -32.335 1.00 89.81 183 ILE A C 1
ATOM 1473 O O . ILE A 1 183 ? 18.245 3.696 -32.840 1.00 89.81 183 ILE A O 1
ATOM 1477 N N . LYS A 1 184 ? 18.084 5.925 -33.057 1.00 88.81 184 LYS A N 1
ATOM 1478 C CA . LYS A 1 184 ? 18.397 5.956 -34.499 1.00 88.81 184 LYS A CA 1
ATOM 1479 C C . LYS A 1 184 ? 19.862 5.656 -34.803 1.00 88.81 184 LYS A C 1
ATOM 1481 O O . LYS A 1 184 ? 20.175 5.277 -35.923 1.00 88.81 184 LYS A O 1
ATOM 1486 N N . GLU A 1 185 ? 20.744 5.870 -33.834 1.00 90.50 185 GLU A N 1
ATOM 1487 C CA . GLU A 1 185 ? 22.180 5.622 -33.961 1.00 90.50 185 GLU A CA 1
ATOM 1488 C C . GLU A 1 185 ? 22.548 4.153 -33.679 1.00 90.50 185 GLU A C 1
ATOM 1490 O O . GLU A 1 185 ? 23.706 3.781 -33.857 1.00 90.50 185 GLU A O 1
ATOM 1495 N N . ILE A 1 186 ? 21.596 3.307 -33.252 1.00 88.62 186 ILE A N 1
ATOM 1496 C CA . ILE A 1 186 ? 21.860 1.887 -32.987 1.00 88.62 186 ILE A CA 1
ATOM 1497 C C . ILE A 1 186 ? 22.098 1.151 -34.319 1.00 88.62 186 ILE A C 1
ATOM 1499 O O . ILE A 1 186 ? 21.216 1.171 -35.180 1.00 88.62 186 ILE A O 1
ATOM 1503 N N . PRO A 1 187 ? 23.244 0.464 -34.492 1.00 87.31 187 PRO A N 1
ATOM 1504 C CA . PRO A 1 187 ? 23.521 -0.309 -35.698 1.00 87.31 187 PRO A CA 1
ATOM 1505 C C . PRO A 1 187 ? 22.542 -1.471 -35.870 1.00 87.31 187 PRO A C 1
ATOM 1507 O O . PRO A 1 187 ? 22.306 -2.226 -34.922 1.00 87.31 187 PRO A O 1
ATOM 1510 N N . ASP A 1 188 ? 22.030 -1.643 -37.089 1.00 81.81 188 ASP A N 1
ATOM 1511 C CA . ASP A 1 188 ? 21.097 -2.714 -37.447 1.00 81.81 188 ASP A CA 1
ATOM 1512 C C . ASP A 1 188 ? 21.775 -4.037 -37.835 1.00 81.81 188 ASP A C 1
ATOM 1514 O O . ASP A 1 188 ? 21.084 -5.053 -37.964 1.00 81.81 188 ASP A O 1
ATOM 1518 N N . ASP A 1 189 ? 23.097 -4.045 -38.010 1.00 80.06 189 ASP A N 1
ATOM 1519 C CA . ASP A 1 189 ? 23.887 -5.202 -38.422 1.00 80.06 189 ASP A CA 1
ATOM 1520 C C . ASP A 1 189 ? 24.335 -6.082 -37.243 1.00 80.06 189 ASP A C 1
ATOM 1522 O O . ASP A 1 189 ? 24.771 -5.604 -36.194 1.00 80.06 189 ASP A O 1
ATOM 1526 N N . ASP A 1 190 ? 24.303 -7.402 -37.445 1.00 70.50 190 ASP A N 1
ATOM 1527 C CA . ASP A 1 190 ? 24.694 -8.382 -36.420 1.00 70.50 190 ASP A CA 1
ATOM 1528 C C . ASP A 1 190 ? 26.206 -8.373 -36.124 1.00 70.50 190 ASP A C 1
ATOM 1530 O O . ASP A 1 190 ? 26.641 -8.801 -35.053 1.00 70.50 190 ASP A O 1
ATOM 1534 N N . VAL A 1 191 ? 27.027 -7.847 -37.041 1.00 77.25 191 VAL A N 1
ATOM 1535 C CA . VAL A 1 191 ? 28.484 -7.705 -36.855 1.00 77.25 191 VAL A CA 1
ATOM 1536 C C . VAL A 1 191 ? 28.784 -6.732 -35.713 1.00 77.25 191 VAL A C 1
ATOM 1538 O O . VAL A 1 191 ? 29.710 -6.941 -34.923 1.00 77.25 191 VAL A O 1
ATOM 1541 N N . SER A 1 192 ? 27.940 -5.715 -35.568 1.00 82.12 192 SER A N 1
ATOM 1542 C CA . SER A 1 192 ? 28.014 -4.707 -34.520 1.00 82.12 192 SER A CA 1
ATOM 1543 C C . SER A 1 192 ? 27.199 -5.063 -33.270 1.00 82.12 192 SER A C 1
ATOM 1545 O O . SER A 1 192 ? 27.022 -4.204 -32.406 1.00 82.12 192 SER A O 1
ATOM 1547 N N . ALA A 1 193 ? 26.762 -6.319 -33.090 1.00 81.44 193 ALA A N 1
ATOM 1548 C CA . ALA A 1 193 ? 25.882 -6.727 -31.986 1.00 81.44 193 ALA A CA 1
ATOM 1549 C C . ALA A 1 193 ? 26.385 -6.293 -30.597 1.00 81.44 193 ALA A C 1
ATOM 1551 O O . ALA A 1 193 ? 25.617 -5.789 -29.781 1.00 81.44 193 ALA A O 1
ATOM 1552 N N . ASN A 1 194 ? 27.690 -6.407 -30.325 1.00 86.50 194 ASN A N 1
ATOM 1553 C CA . ASN A 1 194 ? 28.276 -5.948 -29.057 1.00 86.50 194 ASN A CA 1
ATOM 1554 C C . ASN A 1 194 ? 28.168 -4.426 -28.856 1.00 86.50 194 ASN A C 1
ATOM 1556 O O . ASN A 1 194 ? 28.093 -3.956 -27.718 1.00 86.50 194 ASN A O 1
ATOM 1560 N N . HIS A 1 195 ? 28.198 -3.648 -29.938 1.00 88.69 195 HIS A N 1
ATOM 1561 C CA . HIS A 1 195 ? 28.017 -2.203 -29.888 1.00 88.69 195 HIS A CA 1
ATOM 1562 C C . HIS A 1 195 ? 26.541 -1.850 -29.673 1.00 88.69 195 HIS A C 1
ATOM 1564 O O . HIS A 1 195 ? 26.235 -1.099 -28.744 1.00 88.69 195 HIS A O 1
ATOM 1570 N N . SER A 1 196 ? 25.634 -2.483 -30.425 1.00 89.25 196 SER A N 1
ATOM 1571 C CA . SER A 1 196 ? 24.184 -2.309 -30.286 1.00 89.25 196 SER A CA 1
ATOM 1572 C C . SER A 1 196 ? 23.703 -2.659 -28.875 1.00 89.25 196 SER A C 1
ATOM 1574 O O . SER A 1 196 ? 22.946 -1.898 -28.278 1.00 89.25 196 SER A O 1
ATOM 1576 N N . VAL A 1 197 ? 24.228 -3.733 -28.269 1.00 91.06 197 VAL A N 1
ATOM 1577 C CA . VAL A 1 197 ? 23.943 -4.111 -26.869 1.00 91.06 197 VAL A CA 1
ATOM 1578 C C . VAL A 1 197 ? 24.309 -2.998 -25.890 1.00 91.06 197 VAL A C 1
ATOM 1580 O O . VAL A 1 197 ? 23.524 -2.689 -24.997 1.00 91.06 197 VAL A O 1
ATOM 1583 N N . LYS A 1 198 ? 25.478 -2.361 -26.047 1.00 90.88 198 LYS A N 1
ATOM 1584 C CA . LYS A 1 198 ? 25.903 -1.264 -25.159 1.00 90.88 198 LYS A CA 1
ATOM 1585 C C . LYS A 1 198 ? 24.989 -0.047 -25.282 1.00 90.88 198 LYS A C 1
ATOM 1587 O O . LYS A 1 198 ? 24.664 0.563 -24.266 1.00 90.88 198 LYS A O 1
ATOM 1592 N N . MET A 1 199 ? 24.567 0.292 -26.499 1.00 91.69 199 MET A N 1
ATOM 1593 C CA . MET A 1 199 ? 23.653 1.414 -26.733 1.00 91.69 199 MET A CA 1
ATOM 1594 C C . MET A 1 199 ? 22.262 1.129 -26.164 1.00 91.69 199 MET A C 1
ATOM 1596 O O . MET A 1 199 ? 21.718 1.952 -25.430 1.00 91.69 199 MET A O 1
ATOM 1600 N N . VAL A 1 200 ? 21.728 -0.070 -26.414 1.00 90.81 200 VAL A N 1
ATOM 1601 C CA . VAL A 1 200 ? 20.454 -0.533 -25.848 1.00 90.81 200 VAL A CA 1
ATOM 1602 C C . VAL A 1 200 ? 20.502 -0.525 -24.320 1.00 90.81 200 VAL A C 1
ATOM 1604 O O . VAL A 1 200 ? 19.591 0.005 -23.688 1.00 90.81 200 VAL A O 1
ATOM 1607 N N . GLN A 1 201 ? 21.578 -1.034 -23.713 1.00 91.38 201 GLN A N 1
ATOM 1608 C CA . GLN A 1 201 ? 21.777 -1.005 -22.262 1.00 91.38 201 GLN A CA 1
ATOM 1609 C C . GLN A 1 201 ? 21.752 0.431 -21.719 1.00 91.38 201 GLN A C 1
ATOM 1611 O O . GLN A 1 201 ? 21.041 0.695 -20.751 1.00 91.38 201 GLN A O 1
ATOM 1616 N N . ALA A 1 202 ? 22.478 1.364 -22.344 1.00 89.75 202 ALA A N 1
ATOM 1617 C CA . ALA A 1 202 ? 22.522 2.761 -21.909 1.00 89.75 202 ALA A CA 1
ATOM 1618 C C . ALA A 1 202 ? 21.137 3.428 -21.970 1.00 89.75 202 ALA A C 1
ATOM 1620 O O . ALA A 1 202 ? 20.716 4.083 -21.014 1.00 89.75 202 ALA A O 1
ATOM 1621 N N . ILE A 1 203 ? 20.392 3.198 -23.056 1.00 90.31 203 ILE A N 1
ATOM 1622 C CA . ILE A 1 203 ? 19.027 3.713 -23.227 1.00 90.31 203 ILE A CA 1
ATOM 1623 C C . ILE A 1 203 ? 18.081 3.120 -22.175 1.00 90.31 203 ILE A C 1
ATOM 1625 O O . ILE A 1 203 ? 17.281 3.849 -21.579 1.00 90.31 203 ILE A O 1
ATOM 1629 N N . ILE A 1 204 ? 18.180 1.815 -21.905 1.00 90.38 204 ILE A N 1
ATOM 1630 C CA . ILE A 1 204 ? 17.383 1.141 -20.874 1.00 90.38 204 ILE A CA 1
ATOM 1631 C C . ILE A 1 204 ? 17.700 1.703 -19.488 1.00 90.38 204 ILE A C 1
ATOM 1633 O O . ILE A 1 204 ? 16.779 2.009 -18.733 1.00 90.38 204 ILE A O 1
ATOM 1637 N N . GLU A 1 205 ? 18.975 1.880 -19.144 1.00 88.69 205 GLU A N 1
ATOM 1638 C CA . GLU A 1 205 ? 19.391 2.430 -17.852 1.00 88.69 205 GLU A CA 1
ATOM 1639 C C . GLU A 1 205 ? 18.908 3.868 -17.655 1.00 88.69 205 GLU A C 1
ATOM 1641 O O . GLU A 1 205 ? 18.405 4.205 -16.579 1.00 88.69 205 GLU A O 1
ATOM 1646 N N . GLN A 1 206 ? 18.995 4.698 -18.695 1.00 86.06 206 GLN A N 1
ATOM 1647 C CA . GLN A 1 206 ? 18.503 6.072 -18.668 1.00 86.06 206 GLN A CA 1
ATOM 1648 C C . GLN A 1 206 ? 16.976 6.117 -18.525 1.00 86.06 206 GLN A C 1
ATOM 1650 O O . GLN A 1 206 ? 16.456 6.816 -17.653 1.00 86.06 206 GLN A O 1
ATOM 1655 N N . THR A 1 207 ? 16.253 5.322 -19.317 1.00 86.56 207 THR A N 1
ATOM 1656 C CA . THR A 1 207 ? 14.782 5.252 -19.282 1.00 86.56 207 THR A CA 1
ATOM 1657 C C . THR A 1 207 ? 14.289 4.710 -17.940 1.00 86.56 207 THR A C 1
ATOM 1659 O O . THR A 1 207 ? 13.409 5.296 -17.307 1.00 86.56 207 THR A O 1
ATOM 1662 N N . PHE A 1 208 ? 14.907 3.639 -17.439 1.00 87.44 208 PHE A N 1
ATOM 1663 C CA . PHE A 1 208 ? 14.646 3.107 -16.104 1.00 87.44 208 PHE A CA 1
ATOM 1664 C C . PHE A 1 208 ? 14.957 4.137 -15.015 1.00 87.44 208 PHE A C 1
ATOM 1666 O O . PHE A 1 208 ? 14.208 4.256 -14.048 1.00 87.44 208 PHE A O 1
ATOM 1673 N N . GLY A 1 209 ? 16.029 4.915 -15.190 1.00 83.94 209 GLY A N 1
ATOM 1674 C CA . GLY A 1 209 ? 16.421 6.023 -14.325 1.00 83.94 209 GLY A CA 1
ATOM 1675 C C . GLY A 1 209 ? 15.339 7.092 -14.165 1.00 83.94 209 GLY A C 1
ATOM 1676 O O . GLY A 1 209 ? 15.141 7.606 -13.066 1.00 83.94 209 GLY A O 1
ATOM 1677 N N . VAL A 1 210 ? 14.602 7.381 -15.232 1.00 82.06 210 VAL A N 1
ATOM 1678 C CA . VAL A 1 210 ? 13.487 8.336 -15.214 1.00 82.06 210 VAL A CA 1
ATOM 1679 C C . VAL A 1 210 ? 12.271 7.719 -14.539 1.00 82.06 210 VAL A C 1
ATOM 1681 O O . VAL A 1 210 ? 11.731 8.300 -13.598 1.00 82.06 210 VAL A O 1
ATOM 1684 N N . ILE A 1 211 ? 11.882 6.510 -14.960 1.00 84.12 211 ILE A N 1
ATOM 1685 C CA . ILE A 1 211 ? 10.730 5.799 -14.392 1.00 84.12 211 ILE A CA 1
ATOM 1686 C C . ILE A 1 211 ? 10.903 5.636 -12.883 1.00 84.12 211 ILE A C 1
ATOM 1688 O O . ILE A 1 211 ? 9.981 5.926 -12.129 1.00 84.12 211 ILE A O 1
ATOM 1692 N N . ARG A 1 212 ? 12.093 5.253 -12.407 1.00 83.25 212 ARG A N 1
ATOM 1693 C CA . ARG A 1 212 ? 12.332 5.087 -10.969 1.00 83.25 212 ARG A CA 1
ATOM 1694 C C . ARG A 1 212 ? 12.189 6.381 -10.169 1.00 83.25 212 ARG A C 1
ATOM 1696 O O . ARG A 1 212 ? 11.808 6.303 -9.007 1.00 83.25 212 ARG A O 1
ATOM 1703 N N . CYS A 1 213 ? 12.507 7.538 -10.753 1.00 80.12 213 CYS A N 1
ATOM 1704 C CA . CYS A 1 213 ? 12.319 8.832 -10.097 1.00 80.12 213 CYS A CA 1
ATOM 1705 C C . CYS A 1 213 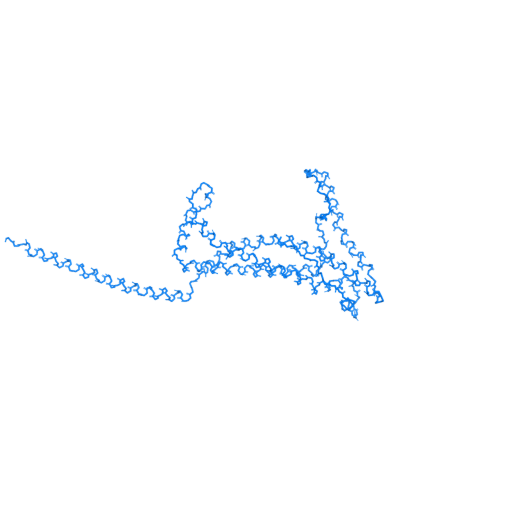? 10.829 9.163 -10.011 1.00 80.12 213 CYS A C 1
ATOM 1707 O O . CYS A 1 213 ? 10.325 9.371 -8.913 1.00 80.12 213 CYS A O 1
ATOM 1709 N N . VAL A 1 214 ? 10.109 9.066 -11.134 1.00 79.94 214 VAL A N 1
ATOM 1710 C CA . VAL A 1 214 ? 8.654 9.283 -11.177 1.00 79.94 214 VAL A CA 1
ATOM 1711 C C . VAL A 1 214 ? 7.943 8.378 -10.175 1.00 79.94 214 VAL A C 1
ATOM 1713 O O . VAL A 1 214 ? 7.141 8.830 -9.366 1.00 79.94 214 VAL A O 1
ATOM 1716 N N . VAL A 1 215 ? 8.269 7.089 -10.184 1.00 81.12 215 VAL A N 1
ATOM 1717 C CA . VAL A 1 215 ? 7.656 6.102 -9.297 1.00 81.12 215 VAL A CA 1
ATOM 1718 C C . VAL A 1 215 ? 8.024 6.359 -7.828 1.00 81.12 215 VAL A C 1
ATOM 1720 O O . VAL A 1 215 ? 7.189 6.146 -6.956 1.00 81.12 215 VAL A O 1
ATOM 1723 N N . ALA A 1 216 ? 9.232 6.844 -7.519 1.00 79.88 216 ALA A N 1
ATOM 1724 C CA . ALA A 1 216 ? 9.595 7.224 -6.152 1.00 79.88 216 ALA A CA 1
ATOM 1725 C C . ALA A 1 216 ? 8.793 8.434 -5.649 1.00 79.88 216 ALA A C 1
ATOM 1727 O O . ALA A 1 216 ? 8.303 8.386 -4.520 1.00 79.88 216 ALA A O 1
ATOM 1728 N N . ASP A 1 217 ? 8.616 9.458 -6.486 1.00 78.56 217 ASP A N 1
ATOM 1729 C CA . ASP A 1 217 ? 7.845 10.662 -6.151 1.00 78.56 217 ASP A CA 1
ATOM 1730 C C . ASP A 1 217 ? 6.363 10.326 -5.946 1.00 78.56 217 ASP A C 1
ATOM 1732 O O . ASP A 1 217 ? 5.746 10.720 -4.955 1.00 78.56 217 ASP A O 1
ATOM 1736 N N . GLN A 1 218 ? 5.799 9.512 -6.844 1.00 80.31 218 GLN A N 1
ATOM 1737 C CA . GLN A 1 218 ? 4.422 9.047 -6.708 1.00 80.31 218 GLN A CA 1
ATOM 1738 C C . GLN A 1 218 ? 4.244 8.160 -5.471 1.00 80.31 218 GLN A C 1
ATOM 1740 O O . GLN A 1 218 ? 3.202 8.225 -4.831 1.00 80.31 218 GLN A O 1
ATOM 1745 N N . MET A 1 219 ? 5.247 7.375 -5.063 1.00 79.12 219 MET A N 1
ATOM 1746 C CA . MET A 1 219 ? 5.103 6.453 -3.926 1.00 79.12 219 MET A CA 1
ATOM 1747 C C . MET A 1 219 ? 4.712 7.191 -2.652 1.00 79.12 219 MET A C 1
ATOM 1749 O O . MET A 1 219 ? 3.859 6.719 -1.904 1.00 79.12 219 MET A O 1
ATOM 1753 N N . GLN A 1 220 ? 5.317 8.354 -2.415 1.00 75.12 220 GLN A N 1
ATOM 1754 C CA . GLN A 1 220 ? 4.998 9.165 -1.250 1.00 75.12 220 GLN A CA 1
ATOM 1755 C C . GLN A 1 220 ? 3.543 9.648 -1.302 1.00 75.12 220 GLN A C 1
ATOM 1757 O O . GLN A 1 220 ? 2.776 9.362 -0.383 1.00 75.12 220 GLN A O 1
ATOM 1762 N N . LEU A 1 221 ? 3.141 10.279 -2.408 1.00 77.56 221 LEU A N 1
ATOM 1763 C CA . LEU A 1 221 ? 1.787 10.812 -2.594 1.00 77.56 221 LEU A CA 1
ATOM 1764 C C . LEU A 1 221 ? 0.716 9.723 -2.484 1.00 77.56 221 LEU A C 1
ATOM 1766 O O . LEU A 1 221 ? -0.313 9.914 -1.832 1.00 77.56 221 LEU A O 1
ATOM 1770 N N . TYR A 1 222 ? 0.967 8.565 -3.094 1.00 76.00 222 TYR A N 1
ATOM 1771 C CA . TYR A 1 222 ? 0.065 7.424 -3.028 1.00 76.00 222 TYR A CA 1
ATOM 1772 C C . TYR A 1 222 ? 0.023 6.828 -1.625 1.00 76.00 222 TYR A C 1
ATOM 1774 O O . TYR A 1 222 ? -1.060 6.491 -1.161 1.00 76.00 222 TYR A O 1
ATOM 1782 N N . SER A 1 223 ? 1.153 6.730 -0.918 1.00 74.75 223 SER A N 1
ATOM 1783 C CA . SER A 1 223 ? 1.149 6.234 0.460 1.00 74.75 223 SER A CA 1
ATOM 1784 C C . SER A 1 223 ? 0.298 7.116 1.378 1.00 74.75 223 SER A C 1
ATOM 1786 O O . SER A 1 223 ? -0.537 6.593 2.108 1.00 74.75 223 SER A O 1
ATOM 1788 N N . GLU A 1 224 ? 0.401 8.442 1.275 1.00 74.00 224 GLU A N 1
ATOM 1789 C CA . GLU A 1 224 ? -0.426 9.369 2.056 1.00 74.00 224 GLU A CA 1
ATOM 1790 C C . GLU A 1 224 ? -1.905 9.292 1.645 1.00 74.00 224 GLU A C 1
ATOM 1792 O O . GLU A 1 224 ? -2.783 9.109 2.490 1.00 74.00 224 GLU A O 1
ATOM 1797 N N . SER A 1 225 ? -2.187 9.354 0.342 1.00 74.31 225 SER A N 1
ATOM 1798 C CA . SER A 1 225 ? -3.558 9.416 -0.182 1.00 74.31 225 SER A CA 1
ATOM 1799 C C . SER A 1 225 ? -4.329 8.105 -0.017 1.00 74.31 225 SER A C 1
ATOM 1801 O O . SER A 1 225 ? -5.538 8.131 0.211 1.00 74.31 225 SER A O 1
ATOM 1803 N N . PHE A 1 226 ? -3.654 6.955 -0.127 1.00 67.38 226 PHE A N 1
ATOM 1804 C CA . PHE A 1 226 ? -4.295 5.637 -0.121 1.00 67.38 226 PHE A CA 1
ATOM 1805 C C . PHE A 1 226 ? -4.171 4.860 1.185 1.00 67.38 226 PHE A C 1
ATOM 1807 O O . PHE A 1 226 ? -4.992 3.968 1.404 1.00 67.38 226 PHE A O 1
ATOM 1814 N N . PHE A 1 227 ? -3.218 5.176 2.066 1.00 70.38 227 PHE A N 1
ATOM 1815 C CA . PHE A 1 227 ? -3.283 4.639 3.424 1.00 70.38 227 PHE A CA 1
ATOM 1816 C C . PHE A 1 227 ? -4.140 5.519 4.320 1.00 70.38 227 PHE A C 1
ATOM 1818 O O . PHE A 1 227 ? -5.100 5.011 4.878 1.00 70.38 227 PHE A O 1
ATOM 1825 N N . LEU A 1 228 ? -3.868 6.820 4.445 1.00 70.50 228 LEU A N 1
ATOM 1826 C CA . LEU A 1 228 ? -4.470 7.614 5.521 1.00 70.50 228 LEU A CA 1
ATOM 1827 C C . LEU A 1 228 ? -6.000 7.736 5.394 1.00 70.50 228 LEU A C 1
ATOM 1829 O O . LEU A 1 228 ? -6.738 7.393 6.317 1.00 70.50 228 LEU A O 1
ATOM 1833 N N . LEU A 1 229 ? -6.488 8.192 4.238 1.00 70.56 229 LEU A N 1
ATOM 1834 C CA . LEU A 1 229 ? -7.916 8.449 4.017 1.00 70.56 229 LEU A CA 1
ATOM 1835 C C . LEU A 1 229 ? -8.753 7.160 3.919 1.00 70.56 229 LEU A C 1
ATOM 1837 O O . LEU A 1 229 ? -9.808 7.086 4.558 1.00 70.56 229 LEU A O 1
ATOM 1841 N N . PRO A 1 230 ? -8.332 6.128 3.164 1.00 67.69 230 PRO A N 1
ATOM 1842 C CA . PRO A 1 230 ? -9.033 4.853 3.154 1.00 67.69 230 PRO A CA 1
ATOM 1843 C C . PRO A 1 230 ? -8.998 4.148 4.503 1.00 67.69 230 PRO A C 1
ATOM 1845 O O . PRO A 1 230 ? -10.041 3.624 4.885 1.00 67.69 230 PRO A O 1
ATOM 1848 N N . MET A 1 231 ? -7.883 4.195 5.252 1.00 72.12 231 MET A N 1
ATOM 1849 C CA . MET A 1 231 ? -7.842 3.630 6.603 1.00 72.12 231 MET A CA 1
ATOM 1850 C C . MET A 1 231 ? -8.912 4.274 7.476 1.00 72.12 231 MET A C 1
ATOM 1852 O O . MET A 1 231 ? -9.696 3.541 8.057 1.00 72.12 231 MET A O 1
ATOM 1856 N N . LEU A 1 232 ? -9.053 5.603 7.486 1.00 69.69 232 LEU A N 1
ATOM 1857 C CA . LEU A 1 232 ? -10.108 6.269 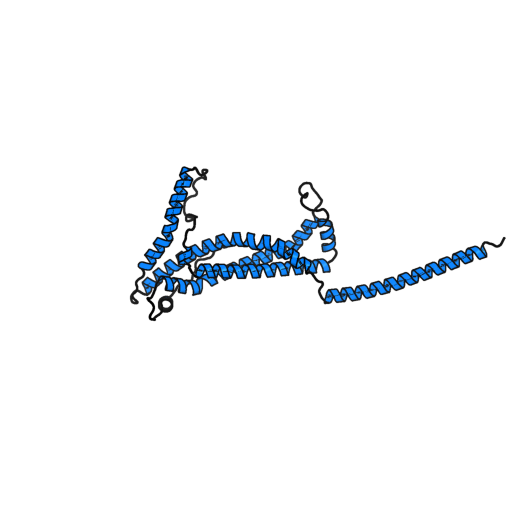8.265 1.00 69.69 232 LEU A CA 1
ATOM 1858 C C . LEU A 1 232 ? -11.523 5.756 7.936 1.00 69.69 232 LEU A C 1
ATOM 1860 O O . LEU A 1 232 ? -12.305 5.502 8.845 1.00 69.69 232 LEU A O 1
ATOM 1864 N N . ARG A 1 233 ? -11.848 5.552 6.652 1.00 73.44 233 ARG A N 1
ATOM 1865 C CA . ARG A 1 233 ? -13.196 5.124 6.217 1.00 73.44 233 ARG A CA 1
ATOM 1866 C C . ARG A 1 233 ? -13.449 3.625 6.363 1.00 73.44 233 ARG A C 1
ATOM 1868 O O . ARG A 1 233 ? -14.553 3.196 6.677 1.00 73.44 233 ARG A O 1
ATOM 1875 N N . ARG A 1 234 ? -12.450 2.798 6.068 1.00 72.62 234 ARG A N 1
ATOM 1876 C CA . ARG A 1 234 ? -12.583 1.336 6.085 1.00 72.62 234 ARG A CA 1
ATOM 1877 C C . ARG A 1 234 ? -12.363 0.753 7.473 1.00 72.62 234 ARG A C 1
ATOM 1879 O O . ARG A 1 234 ? -12.884 -0.328 7.727 1.00 72.62 234 ARG A O 1
ATOM 1886 N N . LEU A 1 235 ? -11.642 1.443 8.362 1.00 76.69 235 LEU A N 1
ATOM 1887 C CA . LEU A 1 235 ? -11.557 1.040 9.764 1.00 76.69 235 LEU A CA 1
ATOM 1888 C C . LEU A 1 235 ? -12.943 1.069 10.405 1.00 76.69 235 LEU A C 1
ATOM 1890 O O . LEU A 1 235 ? -13.313 0.114 11.069 1.00 76.69 235 LEU A O 1
ATOM 1894 N N . GLU A 1 236 ? -13.731 2.111 10.134 1.00 78.12 236 GLU A N 1
ATOM 1895 C CA . GLU A 1 236 ? -15.113 2.215 10.608 1.00 78.12 236 GLU A CA 1
ATOM 1896 C C . GLU A 1 236 ? -15.955 1.014 10.154 1.00 78.12 236 GLU A C 1
ATOM 1898 O O . GLU A 1 236 ? -16.578 0.351 10.979 1.00 78.12 236 GLU A O 1
ATOM 1903 N N . GLY A 1 237 ? -15.898 0.666 8.863 1.00 80.12 237 GLY A N 1
ATOM 1904 C CA . GLY A 1 237 ? -16.594 -0.509 8.330 1.00 80.12 237 GLY A CA 1
ATOM 1905 C C . GLY A 1 237 ? -16.122 -1.829 8.951 1.00 80.12 237 GLY A C 1
ATOM 1906 O O . GLY A 1 237 ? -16.946 -2.651 9.344 1.00 80.12 237 GLY A O 1
ATOM 1907 N N . ALA A 1 238 ? -14.808 -2.019 9.095 1.00 80.00 238 ALA A N 1
ATOM 1908 C CA . ALA A 1 238 ? -14.243 -3.214 9.721 1.00 80.00 238 ALA A CA 1
ATOM 1909 C C . ALA A 1 238 ? -14.650 -3.329 11.199 1.00 80.00 238 ALA A C 1
ATOM 1911 O O . ALA A 1 238 ? -15.007 -4.414 11.659 1.00 80.00 238 ALA A O 1
ATOM 1912 N N . MET A 1 239 ? -14.655 -2.205 11.921 1.00 77.00 239 MET A N 1
ATOM 1913 C CA . MET A 1 239 ? -15.081 -2.138 13.316 1.00 77.00 239 MET A CA 1
ATOM 1914 C C . MET A 1 239 ? -16.588 -2.369 13.475 1.00 77.00 239 MET A C 1
ATOM 1916 O O . MET A 1 239 ? -17.001 -3.029 14.424 1.00 77.00 239 MET A O 1
ATOM 1920 N N . ALA A 1 240 ? -17.411 -1.905 12.533 1.00 80.88 240 ALA A N 1
ATOM 1921 C CA . ALA A 1 240 ? -18.850 -2.172 12.529 1.00 80.88 240 ALA A CA 1
ATOM 1922 C C . ALA A 1 240 ? -19.178 -3.661 12.321 1.00 80.88 240 ALA A C 1
ATOM 1924 O O . ALA A 1 240 ? -20.185 -4.147 12.828 1.00 80.88 240 ALA A O 1
ATOM 1925 N N . SER A 1 241 ? -18.321 -4.392 11.603 1.00 81.81 241 SER A N 1
ATOM 1926 C CA . SER A 1 241 ? -18.458 -5.836 11.364 1.00 81.81 241 SER A CA 1
ATOM 1927 C C . SER A 1 241 ? -17.781 -6.724 12.415 1.00 81.81 241 SER A C 1
ATOM 1929 O O . SER A 1 241 ? -17.650 -7.929 12.208 1.00 81.81 241 SER A O 1
ATOM 1931 N N . MET A 1 242 ? -17.290 -6.149 13.517 1.00 84.62 242 MET A N 1
ATOM 1932 C CA . MET A 1 242 ? -16.603 -6.914 14.553 1.00 84.62 242 MET A CA 1
ATOM 1933 C C . MET A 1 242 ? -17.530 -7.925 15.222 1.00 84.62 242 MET A C 1
ATOM 1935 O O . MET A 1 242 ? -18.571 -7.574 15.776 1.00 84.62 242 MET A O 1
ATOM 1939 N N . GLU A 1 243 ? -17.077 -9.172 15.270 1.00 80.81 243 GLU A N 1
ATOM 1940 C CA . GLU A 1 243 ? -17.729 -10.233 16.022 1.00 80.81 243 GLU A CA 1
ATOM 1941 C C . GLU A 1 243 ? -16.749 -10.924 16.967 1.00 80.81 243 GLU A C 1
ATOM 1943 O O . GLU A 1 243 ? -15.550 -11.041 16.698 1.00 80.81 243 GLU A O 1
ATOM 1948 N N . LEU A 1 244 ? -17.287 -11.413 18.084 1.00 82.56 244 LEU A N 1
ATOM 1949 C CA . LEU A 1 244 ? -16.571 -12.327 18.967 1.00 82.56 244 LEU A CA 1
ATOM 1950 C C . LEU A 1 244 ? -16.231 -13.619 18.220 1.00 82.56 244 LEU A C 1
ATOM 1952 O O . LEU A 1 244 ? -17.029 -14.107 17.417 1.00 82.56 244 LEU A O 1
ATOM 1956 N N . GLU A 1 245 ? -15.082 -14.215 18.529 1.00 82.62 245 GLU A N 1
ATOM 1957 C CA . GLU A 1 245 ? -14.775 -15.549 18.020 1.00 82.62 245 GLU A CA 1
ATOM 1958 C C . GLU A 1 245 ? 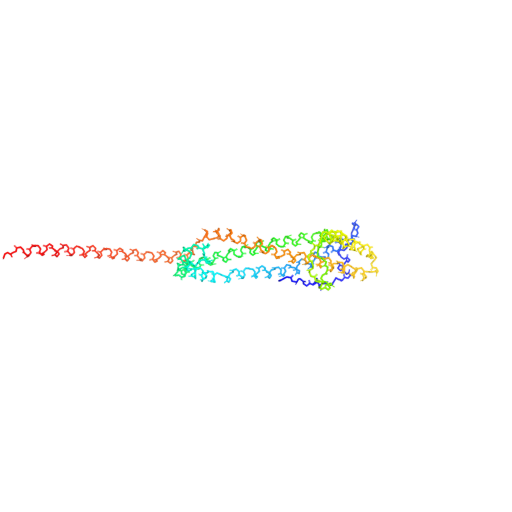-15.760 -16.584 18.566 1.00 82.62 245 GLU A C 1
ATOM 1960 O O . GLU A 1 245 ? -16.335 -16.409 19.641 1.00 82.62 245 GLU A O 1
ATOM 1965 N N . GLU A 1 246 ? -15.952 -17.690 17.847 1.00 85.38 246 GLU A N 1
ATOM 1966 C CA . GLU A 1 246 ? -16.880 -18.738 18.285 1.00 85.38 246 GLU A CA 1
ATOM 1967 C C . GLU A 1 246 ? -16.504 -19.319 19.654 1.00 85.38 246 GLU A C 1
ATOM 1969 O O . GLU A 1 246 ? -17.390 -19.614 20.458 1.00 85.38 246 GLU A O 1
ATOM 1974 N N . ASP A 1 247 ? -15.213 -19.402 19.972 1.00 85.69 247 ASP A N 1
ATOM 1975 C CA . ASP A 1 247 ? -14.752 -19.848 21.286 1.00 85.69 247 ASP A CA 1
ATOM 1976 C C . ASP A 1 247 ? -15.080 -18.836 22.391 1.00 85.69 247 ASP A C 1
ATOM 1978 O O . ASP A 1 247 ? -15.541 -19.227 23.468 1.00 85.69 247 ASP A O 1
ATOM 1982 N N . ASP A 1 248 ? -14.945 -17.537 22.122 1.00 83.94 248 ASP A N 1
ATOM 1983 C CA . ASP A 1 248 ? -15.342 -16.483 23.058 1.00 83.94 248 ASP A CA 1
ATOM 1984 C C . ASP A 1 248 ? -16.863 -16.413 23.211 1.00 83.94 248 ASP A C 1
ATOM 1986 O O . ASP A 1 248 ? -17.366 -16.291 24.330 1.00 83.94 248 ASP A O 1
ATOM 1990 N N . LYS A 1 249 ? -17.619 -16.586 22.118 1.00 86.75 249 LYS A N 1
ATOM 1991 C CA . LYS A 1 249 ? -19.082 -16.725 22.149 1.00 86.75 249 LYS A CA 1
ATOM 1992 C C . LYS A 1 249 ? -19.483 -17.918 23.016 1.00 86.75 249 LYS A C 1
ATOM 1994 O O . LYS A 1 249 ? -20.394 -17.785 23.833 1.00 86.75 249 LYS A O 1
ATOM 1999 N N . ARG A 1 250 ? -18.813 -19.069 22.886 1.00 86.94 250 ARG A N 1
ATOM 2000 C CA . ARG A 1 250 ? -19.060 -20.255 23.725 1.00 86.94 250 ARG A CA 1
ATOM 2001 C C . ARG A 1 250 ? -18.751 -19.977 25.191 1.00 86.94 250 ARG A C 1
ATOM 2003 O O . ARG A 1 250 ? -19.621 -20.190 26.029 1.00 86.94 250 ARG A O 1
ATOM 2010 N N . ARG A 1 251 ? -17.566 -19.444 25.502 1.00 86.06 251 ARG A N 1
ATOM 2011 C CA . ARG A 1 251 ? -17.170 -19.083 26.876 1.00 86.06 251 ARG A CA 1
ATOM 2012 C C . ARG A 1 251 ? -18.151 -18.101 27.508 1.00 86.06 251 ARG A C 1
ATOM 2014 O O . ARG A 1 251 ? -18.555 -18.293 28.653 1.00 86.06 251 ARG A O 1
ATOM 2021 N N . TYR A 1 252 ? -18.574 -17.087 26.755 1.00 86.44 252 TYR A N 1
ATOM 2022 C CA . TYR A 1 252 ? -19.569 -16.118 27.198 1.00 86.44 252 TYR A CA 1
ATOM 2023 C C . TYR A 1 252 ? -20.921 -16.780 27.482 1.00 86.44 252 TYR A C 1
ATOM 2025 O O . TYR A 1 252 ? -21.493 -16.544 28.543 1.00 86.44 252 TYR A O 1
ATOM 2033 N N . ARG A 1 253 ? -21.417 -17.650 26.588 1.00 90.62 253 ARG A N 1
ATOM 2034 C CA . ARG A 1 253 ? -22.671 -18.396 26.802 1.00 90.62 253 ARG A CA 1
ATOM 2035 C C . ARG A 1 253 ? -22.601 -19.270 28.053 1.00 90.62 253 ARG A C 1
ATOM 2037 O O . ARG A 1 253 ? -23.525 -19.223 28.859 1.00 90.62 253 ARG A O 1
ATOM 2044 N N . THR A 1 254 ? -21.505 -20.002 28.250 1.00 91.19 254 THR A N 1
ATOM 2045 C CA . THR A 1 254 ? -21.304 -20.833 29.445 1.00 91.19 254 THR A CA 1
ATOM 2046 C C . THR A 1 254 ? -21.300 -19.983 30.710 1.00 91.19 254 THR A C 1
ATOM 2048 O O . THR A 1 254 ? -22.044 -20.265 31.644 1.00 91.19 254 THR A O 1
ATOM 2051 N N . ARG A 1 255 ? -20.519 -18.896 30.731 1.00 89.81 255 ARG A N 1
ATOM 2052 C CA . ARG A 1 255 ? -20.442 -18.008 31.897 1.00 89.81 255 ARG A CA 1
ATOM 2053 C C . ARG A 1 255 ? -21.781 -17.338 32.197 1.00 89.81 255 ARG A C 1
ATOM 2055 O O . ARG A 1 255 ? -22.159 -17.245 33.357 1.00 89.81 255 ARG A O 1
ATOM 2062 N N . LYS A 1 256 ? -22.511 -16.913 31.164 1.00 91.44 256 LYS A N 1
ATOM 2063 C CA . LYS A 1 256 ? -23.862 -16.364 31.304 1.00 91.44 256 LYS A CA 1
ATOM 2064 C C . LYS A 1 256 ? -24.818 -17.392 31.908 1.00 91.44 256 LYS A C 1
ATOM 2066 O O . LYS A 1 256 ? -25.572 -17.037 32.800 1.00 91.44 256 LYS A O 1
ATOM 2071 N N . SER A 1 257 ? -24.766 -18.646 31.457 1.00 94.75 257 SER A N 1
ATOM 2072 C CA . SER A 1 257 ? -25.601 -19.721 32.006 1.00 94.75 257 SER A CA 1
ATOM 2073 C C . SER A 1 257 ? -25.355 -19.927 33.500 1.00 94.75 257 SER A C 1
ATOM 2075 O O . SER A 1 257 ? -26.312 -19.998 34.260 1.00 94.75 257 SER A O 1
ATOM 2077 N N . VAL A 1 258 ? -24.085 -19.978 33.918 1.00 94.50 258 VAL A N 1
ATOM 2078 C CA . VAL A 1 258 ? -23.714 -20.132 35.335 1.00 94.50 258 VAL A CA 1
ATOM 2079 C C . VAL A 1 258 ? -24.201 -18.942 36.162 1.00 94.50 258 VAL A C 1
ATOM 2081 O O . VAL A 1 258 ? -24.823 -19.134 37.198 1.00 94.50 258 VAL A O 1
ATOM 2084 N N . LEU A 1 259 ? -23.977 -17.715 35.684 1.00 94.12 259 LEU A N 1
ATOM 2085 C CA . LEU A 1 259 ? -24.387 -16.506 36.404 1.00 94.12 259 LEU A CA 1
ATOM 2086 C C . LEU A 1 259 ? -25.911 -16.389 36.547 1.00 94.12 259 LEU A C 1
ATOM 2088 O O . LEU A 1 259 ? -26.380 -15.963 37.592 1.00 94.12 259 LEU A O 1
ATOM 2092 N N . VAL A 1 260 ? -26.683 -16.790 35.532 1.00 95.75 260 VAL A N 1
ATOM 2093 C CA . VAL A 1 260 ? -28.156 -16.822 35.612 1.00 95.75 260 VAL A CA 1
ATOM 2094 C C . VAL A 1 260 ? -28.629 -17.866 36.627 1.00 95.75 260 VAL A C 1
ATOM 2096 O O . VAL A 1 260 ? -29.586 -17.630 37.362 1.00 95.75 260 VAL A O 1
ATOM 2099 N N . GLU A 1 261 ? -27.955 -19.014 36.705 1.00 95.62 261 GLU A N 1
ATOM 2100 C CA . GLU A 1 261 ? -28.259 -20.030 37.715 1.00 95.62 261 GLU A CA 1
ATOM 2101 C C . GLU A 1 261 ? -27.945 -19.527 39.137 1.00 95.62 261 GLU A C 1
ATOM 2103 O O . GLU A 1 261 ? -28.745 -19.717 40.053 1.00 95.62 261 GLU A O 1
ATOM 2108 N N . GLU A 1 262 ? -26.808 -18.853 39.331 1.00 94.81 262 GLU A N 1
ATOM 2109 C CA . GLU A 1 262 ? -26.433 -18.234 40.611 1.00 94.81 262 GLU A CA 1
ATOM 2110 C C . GLU A 1 262 ? -27.381 -17.099 41.016 1.00 94.81 262 GLU A C 1
ATOM 2112 O O . GLU A 1 262 ? -27.763 -17.003 42.186 1.00 94.81 262 GLU A O 1
ATOM 2117 N N . GLU A 1 263 ? -27.794 -16.265 40.060 1.00 95.44 263 GLU A N 1
ATOM 2118 C CA . GLU A 1 263 ? -28.786 -15.207 40.262 1.00 95.44 263 GLU A CA 1
ATOM 2119 C C . GLU A 1 263 ? -30.122 -15.803 40.712 1.00 95.44 263 GLU A C 1
ATOM 2121 O O . GLU A 1 263 ? -30.676 -15.369 41.719 1.00 95.44 263 GLU A O 1
ATOM 2126 N N . SER A 1 264 ? -30.598 -16.855 40.038 1.00 95.94 264 SER A N 1
ATOM 2127 C CA . SER A 1 264 ? -31.840 -17.540 40.406 1.00 95.94 264 SER A CA 1
ATOM 2128 C C . SER A 1 264 ? -31.775 -18.152 41.808 1.00 95.94 264 SER A C 1
ATOM 2130 O O . SER A 1 264 ? -32.738 -18.033 42.563 1.00 95.94 264 SER A O 1
ATOM 2132 N N . LYS A 1 265 ? -30.651 -18.779 42.182 1.00 95.00 265 LYS A N 1
ATOM 2133 C CA . LYS A 1 265 ? -30.453 -19.318 43.540 1.00 95.00 265 LYS A CA 1
ATOM 2134 C C . LYS A 1 265 ? -30.436 -18.211 44.592 1.00 95.00 265 LYS A C 1
ATOM 2136 O O . LYS A 1 265 ? -31.043 -18.361 45.647 1.00 95.00 265 LYS A O 1
ATOM 2141 N N . SER A 1 266 ? -29.757 -17.102 44.302 1.00 94.69 266 SER A N 1
ATOM 2142 C CA . SER A 1 266 ? -29.674 -15.955 45.212 1.00 94.69 266 SER A CA 1
ATOM 2143 C C . SER A 1 266 ? -31.029 -15.268 45.384 1.00 94.69 266 SER A C 1
ATOM 2145 O O . SER A 1 266 ? -31.378 -14.892 46.499 1.00 94.69 266 SER A O 1
ATOM 2147 N N . ALA A 1 267 ? -31.814 -15.149 44.310 1.00 95.31 267 ALA A N 1
ATOM 2148 C CA . ALA A 1 267 ? -33.176 -14.628 44.362 1.00 95.31 267 ALA A CA 1
ATOM 2149 C C . ALA A 1 267 ? -34.090 -15.516 45.221 1.00 95.31 267 ALA A C 1
ATOM 2151 O O . ALA A 1 267 ? -34.785 -14.997 46.087 1.00 95.31 267 ALA A O 1
ATOM 2152 N N . GLY A 1 268 ? -34.020 -16.843 45.060 1.00 95.50 268 GLY A N 1
ATOM 2153 C CA . GLY A 1 268 ? -34.770 -17.776 45.910 1.00 95.50 268 GLY A CA 1
ATOM 2154 C C . GLY A 1 268 ? -34.396 -17.664 47.394 1.00 95.50 268 GLY A C 1
ATOM 2155 O O . GLY A 1 268 ? -35.270 -17.609 48.250 1.00 95.50 268 GLY A O 1
ATOM 2156 N N . LEU A 1 269 ? -33.102 -17.527 47.708 1.00 95.00 269 LEU A N 1
ATOM 2157 C CA . LEU A 1 269 ? -32.647 -17.300 49.087 1.00 95.00 269 LEU A CA 1
ATOM 2158 C C . LEU A 1 269 ? -33.175 -15.985 49.682 1.00 95.00 269 LEU A C 1
ATOM 2160 O O . LEU A 1 269 ? -33.449 -15.926 50.880 1.00 95.00 269 LEU A O 1
ATOM 2164 N N . LEU A 1 270 ? -33.297 -14.929 48.872 1.00 95.38 270 LEU A N 1
ATOM 2165 C CA . LEU A 1 270 ? -33.888 -13.665 49.314 1.00 95.38 270 LEU A CA 1
ATOM 2166 C C . LEU A 1 270 ? -35.386 -13.812 49.595 1.00 95.38 270 LEU A C 1
ATOM 2168 O O . LEU A 1 270 ? -35.844 -13.320 50.622 1.00 95.38 270 LEU A O 1
ATOM 2172 N N . GLU A 1 271 ? -36.126 -14.531 48.748 1.00 96.06 271 GLU A N 1
ATOM 2173 C CA . GLU A 1 271 ? -37.545 -14.829 48.992 1.00 96.06 271 GLU A CA 1
ATOM 2174 C C . GLU A 1 271 ? -37.745 -15.636 50.284 1.00 96.06 271 GLU A C 1
ATOM 2176 O O . GLU A 1 271 ? -38.626 -15.317 51.087 1.00 96.06 271 GLU A O 1
ATOM 2181 N N . ASP A 1 272 ? -36.897 -16.638 50.531 1.00 94.88 272 ASP A N 1
ATOM 2182 C CA . ASP A 1 272 ? -36.933 -17.432 51.763 1.00 94.88 272 ASP A CA 1
ATOM 2183 C C . ASP A 1 272 ? -36.632 -16.575 53.005 1.00 94.88 272 ASP A C 1
ATOM 2185 O O . ASP A 1 272 ? -37.288 -16.712 54.045 1.00 94.88 272 ASP A O 1
ATOM 2189 N N . LEU A 1 273 ? -35.653 -15.667 52.909 1.00 95.25 273 LEU A N 1
ATOM 2190 C CA . LEU A 1 273 ? -35.330 -14.722 53.979 1.00 95.25 273 LEU A CA 1
ATOM 2191 C C . LEU A 1 273 ? -36.491 -13.765 54.260 1.00 95.25 273 LEU A C 1
ATOM 2193 O O . LEU A 1 273 ? -36.858 -13.606 55.425 1.00 95.25 273 LEU A O 1
ATOM 2197 N N . ASP A 1 274 ? -37.103 -13.184 53.228 1.00 94.94 274 ASP A N 1
ATOM 2198 C CA . ASP A 1 274 ? -38.276 -12.314 53.369 1.00 94.94 274 ASP A CA 1
ATOM 2199 C C . ASP A 1 274 ? -39.456 -13.069 53.995 1.00 94.94 274 ASP A C 1
ATOM 2201 O O . ASP A 1 274 ? -40.147 -12.543 54.875 1.00 94.94 274 ASP A O 1
ATOM 2205 N N . HIS A 1 275 ? -39.651 -14.339 53.627 1.00 94.81 275 HIS A N 1
ATOM 2206 C CA . HIS A 1 275 ? -40.645 -15.192 54.269 1.00 94.81 275 HIS A CA 1
ATOM 2207 C C . HIS A 1 275 ? -40.355 -15.374 55.765 1.00 94.81 275 HIS A C 1
ATOM 2209 O O . HIS A 1 275 ? -41.253 -15.208 56.596 1.00 94.81 275 HIS A O 1
ATOM 2215 N N . CYS A 1 276 ? -39.106 -15.677 56.127 1.00 9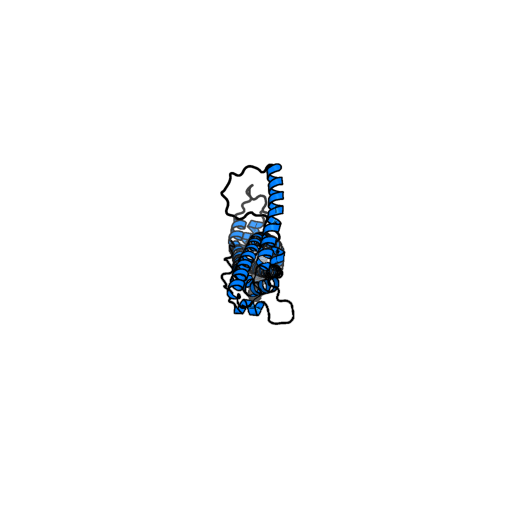3.69 276 CYS A N 1
ATOM 2216 C CA . CYS A 1 276 ? -38.696 -15.854 57.520 1.00 93.69 276 CYS A CA 1
ATOM 2217 C C . CYS A 1 276 ? -38.864 -14.565 58.331 1.00 93.69 276 CYS A C 1
ATOM 2219 O O . CYS A 1 276 ? -39.393 -14.612 59.444 1.00 93.69 276 CYS A O 1
ATOM 2221 N N . ILE A 1 277 ? -38.480 -13.414 57.769 1.00 93.31 277 ILE A N 1
ATOM 2222 C CA . ILE A 1 277 ? -38.701 -12.094 58.372 1.00 93.31 277 ILE A CA 1
ATOM 2223 C C . ILE A 1 277 ? -40.197 -11.891 58.626 1.00 93.31 277 ILE A C 1
ATOM 2225 O O . ILE A 1 277 ? -40.592 -11.632 59.763 1.00 93.31 277 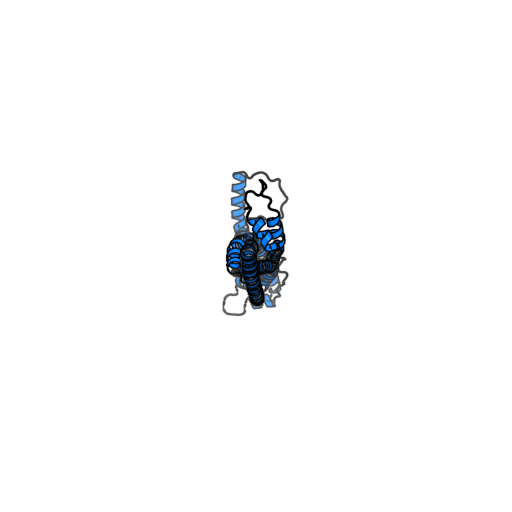ILE A O 1
ATOM 2229 N N . GLY A 1 278 ? -41.044 -12.121 57.620 1.00 92.50 278 GLY A N 1
ATOM 2230 C CA . GLY A 1 278 ? -42.494 -11.984 57.756 1.00 92.50 278 GLY A CA 1
ATOM 2231 C C . GLY A 1 278 ? -43.124 -12.957 58.763 1.00 92.50 278 GLY A C 1
ATOM 2232 O O . GLY A 1 278 ? -44.151 -12.652 59.374 1.00 92.50 278 GLY A O 1
ATOM 2233 N N . VAL A 1 279 ? -42.546 -14.144 58.973 1.00 91.69 279 VAL A N 1
ATOM 2234 C CA . VAL A 1 279 ? -42.966 -15.072 60.039 1.00 91.69 279 VAL A CA 1
ATOM 2235 C C . VAL A 1 279 ? -42.549 -14.552 61.418 1.00 91.69 279 VAL A C 1
ATOM 2237 O O . VAL A 1 279 ? -43.375 -14.535 62.331 1.00 91.69 279 VAL A O 1
ATOM 2240 N N . VAL A 1 280 ? -41.308 -14.084 61.577 1.00 89.44 280 VAL A N 1
ATOM 2241 C CA . VAL A 1 280 ? -40.789 -13.548 62.848 1.00 89.44 280 VAL A CA 1
ATOM 2242 C C . VAL A 1 280 ? -41.529 -12.277 63.270 1.00 89.44 280 VAL A C 1
ATOM 2244 O O . VAL A 1 280 ? -41.865 -12.122 64.446 1.00 89.44 280 VAL A O 1
ATOM 2247 N N . GLU A 1 281 ? -41.826 -11.378 62.333 1.00 88.12 281 GLU A N 1
ATOM 2248 C CA . GLU A 1 281 ? -42.607 -10.168 62.602 1.00 88.12 281 GLU A CA 1
ATOM 2249 C C . GLU A 1 281 ? -44.022 -10.505 63.077 1.00 88.12 281 GLU A C 1
ATOM 2251 O O . GLU A 1 281 ? -44.472 -9.979 64.097 1.00 88.12 281 GLU A O 1
ATOM 2256 N N . ARG A 1 282 ? -44.698 -11.454 62.414 1.00 85.19 282 ARG A N 1
ATOM 2257 C CA . ARG A 1 282 ? -46.010 -11.950 62.859 1.00 85.19 282 ARG A CA 1
ATOM 2258 C C . ARG A 1 282 ? -45.942 -12.600 64.239 1.00 85.19 282 ARG A C 1
ATOM 2260 O O . ARG A 1 282 ? -46.810 -12.334 65.067 1.00 85.19 282 ARG A O 1
ATOM 2267 N N . PHE A 1 283 ? -44.899 -13.384 64.515 1.00 80.38 283 PHE A N 1
ATOM 2268 C CA . PHE A 1 283 ? -44.689 -14.004 65.824 1.00 80.38 283 PHE A CA 1
ATOM 2269 C C . PHE A 1 283 ? -44.513 -12.959 66.941 1.00 80.38 283 PHE A C 1
ATOM 2271 O O . PHE A 1 283 ? -45.127 -13.074 68.004 1.00 80.38 283 PHE A O 1
ATOM 2278 N N . LYS A 1 284 ? -43.741 -11.891 66.692 1.00 73.62 284 LYS A N 1
ATOM 2279 C CA . LYS A 1 284 ? -43.603 -10.752 67.618 1.00 73.62 284 LYS A CA 1
ATOM 2280 C C . LYS A 1 284 ? -44.947 -10.095 67.938 1.00 73.62 284 LYS A C 1
ATOM 2282 O O . LYS A 1 284 ? -45.199 -9.790 69.101 1.00 73.62 284 LYS A O 1
ATOM 2287 N N . VAL A 1 285 ? -45.811 -9.907 66.938 1.00 65.44 285 VAL A N 1
ATOM 2288 C CA . VAL A 1 285 ? -47.155 -9.333 67.130 1.00 65.44 285 VAL A CA 1
ATOM 2289 C C . VAL A 1 285 ? -48.033 -10.247 67.992 1.00 65.44 285 VAL A C 1
ATOM 2291 O O . VAL A 1 285 ? -48.756 -9.760 68.856 1.00 65.44 285 VAL A O 1
ATOM 2294 N N . THR A 1 286 ? -47.936 -11.569 67.822 1.00 62.47 286 THR A N 1
ATOM 2295 C CA . THR A 1 286 ? -48.730 -12.532 68.605 1.00 62.47 286 THR A CA 1
ATOM 2296 C C . THR A 1 286 ? -48.219 -12.765 70.029 1.00 62.47 286 THR A C 1
ATOM 2298 O O . THR A 1 286 ? -49.019 -13.083 70.903 1.00 62.47 286 THR A O 1
ATOM 2301 N N . CYS A 1 287 ? -46.920 -12.591 70.297 1.00 60.16 287 CYS A N 1
ATOM 2302 C CA . CYS A 1 287 ? -46.332 -12.816 71.627 1.00 60.16 287 CYS A CA 1
ATOM 2303 C C . CYS A 1 287 ? -46.143 -11.536 72.461 1.00 60.16 287 CYS A C 1
ATOM 2305 O O . CYS A 1 287 ? -45.991 -11.634 73.674 1.00 60.16 287 CYS A O 1
ATOM 2307 N N . GLY A 1 288 ? -46.174 -10.347 71.849 1.00 55.19 288 GLY A N 1
ATOM 2308 C CA . GLY A 1 288 ? -46.129 -9.054 72.551 1.00 55.19 288 GLY A CA 1
ATOM 2309 C C . GLY A 1 288 ? -47.499 -8.498 72.967 1.00 55.19 288 GLY A C 1
ATOM 2310 O O . GLY A 1 288 ? -47.556 -7.441 73.585 1.00 55.19 288 GLY A O 1
ATOM 2311 N N . GLY A 1 289 ? -48.595 -9.182 72.613 1.00 47.00 289 GLY A N 1
ATOM 2312 C CA . GLY A 1 289 ? -49.976 -8.807 72.956 1.00 47.00 289 GLY A CA 1
ATOM 2313 C C . GLY A 1 289 ? -50.516 -9.425 74.252 1.00 47.00 289 GLY A C 1
ATOM 2314 O O . GLY A 1 289 ? -51.704 -9.287 74.536 1.00 47.00 289 GLY A O 1
ATOM 2315 N N . GLY A 1 290 ? -49.676 -10.122 75.019 1.00 47.28 290 GLY A N 1
ATOM 2316 C CA . GLY A 1 290 ? -49.993 -10.545 76.381 1.00 47.28 290 GLY A CA 1
ATOM 2317 C C . GLY A 1 290 ? -49.635 -9.438 77.366 1.00 47.28 290 GLY A C 1
ATOM 2318 O O . GLY A 1 290 ? -48.461 -9.096 77.489 1.00 47.28 290 GLY A O 1
ATOM 2319 N N . GLN A 1 291 ? -50.665 -8.881 78.003 1.00 40.91 291 GLN A N 1
ATOM 2320 C CA . GLN A 1 291 ? -50.583 -8.096 79.239 1.00 40.91 291 GLN A CA 1
ATOM 2321 C C . GLN A 1 291 ? -49.732 -8.784 80.311 1.00 40.91 291 GLN A C 1
ATOM 2323 O O . GLN A 1 291 ? -49.764 -10.036 80.370 1.00 40.91 291 GLN A O 1
#

pLDDT: mean 79.99, std 13.71, range [35.84, 96.06]